Protein 7MXK (pdb70)

Structure (mmCIF, N/CA/C/O backbone):
data_7MXK
#
_entry.id   7MXK
#
_cell.length_a   37.807
_cell.length_b   54.594
_cell.length_c   146.492
_cell.angle_alpha   90.000
_cell.angle_beta   90.000
_cell.angle_gamma   90.000
#
_symmetry.space_group_name_H-M   'P 21 21 21'
#
loop_
_entity.id
_entity.type
_entity.pdbx_description
1 polymer 'Serine/threonine protein kinases'
2 non-polymer 'MAGNESIUM ION'
3 non-polymer "MAGNESIUM-5'-ADENYLY-IMIDO-TRIPHOSPHATE"
4 water water
#
loop_
_atom_site.group_PDB
_atom_site.id
_atom_site.type_symbol
_atom_site.label_atom_id
_atom_site.label_alt_id
_atom_site.label_comp_id
_atom_site.label_asym_id
_atom_site.label_entity_id
_atom_site.label_seq_id
_atom_site.pdbx_PDB_ins_code
_atom_site.Cartn_x
_atom_site.Cartn_y
_atom_site.Cartn_z
_atom_site.occupancy
_atom_site.B_iso_or_equiv
_atom_site.auth_seq_id
_atom_site.auth_comp_id
_atom_site.auth_asym_id
_atom_site.auth_atom_id
_atom_site.pdbx_PDB_model_num
ATOM 1 N N . MET A 1 6 ? -3.16398 -4.45710 -13.94617 1.000 93.41445 134 MET A N 1
ATOM 2 C CA . MET A 1 6 ? -3.28863 -4.21163 -12.51341 1.000 101.08093 134 MET A CA 1
ATOM 3 C C . MET A 1 6 ? -2.08116 -3.44333 -11.98580 1.000 92.02932 134 MET A C 1
ATOM 4 O O . MET A 1 6 ? -1.27237 -3.97949 -11.22903 1.000 103.74367 134 MET A O 1
ATOM 9 N N . VAL A 1 7 ? -1.97031 -2.18209 -12.38606 1.000 85.30953 135 VAL A N 1
ATOM 10 C CA . VAL A 1 7 ? -0.82292 -1.35997 -12.01957 1.000 81.89812 135 VAL A CA 1
ATOM 11 C C . VAL A 1 7 ? -1.05643 -0.74290 -10.64678 1.000 83.17465 135 VAL A C 1
ATOM 12 O O . VAL A 1 7 ? -2.10987 -0.14743 -10.38722 1.000 77.69308 135 VAL A O 1
ATOM 16 N N . GLU A 1 8 ? -0.07077 -0.88445 -9.76183 1.000 87.50738 136 GLU A N 1
ATOM 17 C CA . GLU A 1 8 ? -0.08831 -0.27245 -8.43713 1.000 83.24986 136 GLU A CA 1
ATOM 18 C C . GLU A 1 8 ? 0.90648 0.88283 -8.43519 1.000 74.06376 136 GLU A C 1
ATOM 19 O O . GLU A 1 8 ? 2.12228 0.66174 -8.42701 1.000 81.52310 136 GLU A O 1
ATOM 25 N N . LEU A 1 9 ? 0.39408 2.10871 -8.44655 1.000 71.56791 137 LEU A N 1
ATOM 26 C CA . LEU A 1 9 ? 1.27204 3.27088 -8.40622 1.000 62.45855 137 LEU A CA 1
ATOM 27 C C . LEU A 1 9 ? 1.77182 3.50324 -6.98310 1.000 64.60961 137 LEU A C 1
ATOM 28 O O . LEU A 1 9 ? 1.00104 3.38004 -6.02807 1.000 68.01071 137 LEU A O 1
ATOM 33 N N . PRO A 1 10 ? 3.04584 3.84937 -6.81378 1.000 64.36262 138 PRO A N 1
ATOM 34 C CA . PRO A 1 10 ? 3.55652 4.11254 -5.46460 1.000 63.07840 138 PRO A CA 1
ATOM 35 C C . PRO A 1 10 ? 2.88697 5.33431 -4.85717 1.000 65.94568 138 PRO A C 1
ATOM 36 O O . PRO A 1 10 ? 2.73290 6.37083 -5.50770 1.000 60.87090 138 PRO A O 1
ATOM 40 N N . PHE A 1 11 ? 2.47533 5.19621 -3.59993 1.000 59.52924 139 PHE A N 1
ATOM 41 C CA . PHE A 1 11 ? 1.80393 6.28398 -2.90315 1.000 65.61975 139 PHE A CA 1
ATOM 42 C C . PHE A 1 11 ? 2.77267 7.44694 -2.72042 1.000 66.47292 139 PHE A C 1
ATOM 43 O O . PHE A 1 11 ? 3.86067 7.27945 -2.16007 1.000 67.61377 139 PHE A O 1
ATOM 51 N N . ILE A 1 12 ? 2.39072 8.61817 -3.21458 1.000 65.30643 140 ILE A N 1
ATOM 52 C CA . ILE A 1 12 ? 3.18241 9.83439 -3.06915 1.000 72.54068 140 ILE A CA 1
ATOM 53 C C . ILE A 1 12 ? 2.51970 10.70041 -2.00835 1.000 75.38167 140 ILE A C 1
ATOM 54 O O . ILE A 1 12 ? 1.37066 11.12912 -2.17405 1.000 78.10167 140 ILE A O 1
ATOM 59 N N . THR A 1 13 ? 3.23598 10.95445 -0.92196 1.000 78.60414 141 THR A N 1
ATOM 60 C CA . THR A 1 13 ? 2.68149 11.75879 0.15882 1.000 83.87428 141 THR A CA 1
ATOM 61 C C . THR A 1 13 ? 2.65109 13.22693 -0.25351 1.000 82.06453 141 THR A C 1
ATOM 62 O O . THR A 1 13 ? 3.64466 13.73768 -0.78433 1.000 83.03253 141 THR A O 1
ATOM 66 N N . PRO A 1 14 ? 1.54247 13.93047 -0.03816 1.000 81.82622 142 PRO A N 1
ATOM 67 C CA . PRO A 1 14 ? 1.49464 15.34979 -0.39965 1.000 82.91914 142 PRO A CA 1
ATOM 68 C C . PRO A 1 14 ? 2.38819 16.18064 0.50683 1.000 84.54870 142 PRO A C 1
ATOM 69 O O . PRO A 1 14 ? 2.63758 15.83267 1.66388 1.000 80.92607 142 PRO A O 1
ATOM 73 N N . LYS A 1 15 ? 2.88054 17.29545 -0.04206 1.000 82.86296 143 LYS A N 1
ATOM 74 C CA . LYS A 1 15 ? 3.73643 18.17833 0.73351 1.000 84.49553 143 LYS A CA 1
ATOM 75 C C . LYS A 1 15 ? 2.91025 18.97358 1.74404 1.000 89.10218 143 LYS A C 1
ATOM 76 O O . LYS A 1 15 ? 1.74150 19.28124 1.49548 1.000 86.42715 143 LYS A O 1
ATOM 82 N N . PRO A 1 16 ? 3.49138 19.30413 2.89617 1.000 86.85841 144 PRO A N 1
ATOM 83 C CA . PRO A 1 16 ? 2.73176 20.01785 3.92795 1.000 87.37465 144 PRO A CA 1
ATOM 84 C C . PRO A 1 16 ? 2.38751 21.43722 3.50042 1.000 87.14895 144 PRO A C 1
ATOM 85 O O . PRO A 1 16 ? 3.03162 22.03572 2.63608 1.000 87.26771 144 PRO A O 1
ATOM 89 N N . GLU A 1 17 ? 1.34516 21.97498 4.14109 1.000 86.02191 145 GLU A N 1
ATOM 90 C CA . GLU A 1 17 ? 0.81391 23.27947 3.75558 1.000 89.26278 145 GLU A CA 1
ATOM 91 C C . GLU A 1 17 ? 1.85290 24.38642 3.88675 1.000 90.07119 145 GLU A C 1
ATOM 92 O O . GLU A 1 17 ? 1.83614 25.34618 3.10683 1.000 88.11424 145 GLU A O 1
ATOM 98 N N . ASP A 1 18 ? 2.76222 24.27575 4.85237 1.000 95.23280 146 ASP A N 1
ATOM 99 C CA . ASP A 1 18 ? 3.79928 25.28162 5.04618 1.000 97.25649 146 ASP A CA 1
ATOM 100 C C . ASP A 1 18 ? 4.93283 25.17453 4.02726 1.000 96.97400 146 ASP A C 1
ATOM 101 O O . ASP A 1 18 ? 5.97020 25.82201 4.20654 1.000 104.11756 146 ASP A O 1
ATOM 106 N N . GLU A 1 19 ? 4.76077 24.37586 2.96835 1.000 91.36234 147 GLU A N 1
ATOM 107 C CA . GLU A 1 19 ? 5.75739 24.25175 1.90966 1.000 91.52248 147 GLU A CA 1
ATOM 108 C C . GLU A 1 19 ? 5.14120 24.45242 0.52813 1.000 79.37085 147 GLU A C 1
ATOM 109 O O . GLU A 1 19 ? 5.76260 24.09784 -0.47899 1.000 76.19059 147 GLU A O 1
ATOM 115 N N . LEU A 1 20 ? 3.93383 25.01865 0.45837 1.000 76.65284 148 LEU A N 1
ATOM 116 C CA . LEU A 1 20 ? 3.23046 25.12468 -0.81568 1.000 68.05772 148 LEU A CA 1
ATOM 117 C C . LEU A 1 20 ? 3.68106 26.32639 -1.63633 1.000 65.01758 148 LEU A C 1
ATOM 118 O O . LEU A 1 20 ? 3.70406 26.25477 -2.86977 1.000 57.35910 148 LEU A O 1
ATOM 123 N N . LEU A 1 21 ? 4.02322 27.43295 -0.98765 1.000 62.81452 149 LEU A N 1
ATOM 124 C CA . LEU A 1 21 ? 4.29922 28.68166 -1.68088 1.000 57.94462 149 LEU A CA 1
ATOM 125 C C . LEU A 1 21 ? 5.79424 28.86095 -1.90389 1.000 56.73390 149 LEU A C 1
ATOM 126 O O . LEU A 1 21 ? 6.62180 28.35252 -1.14317 1.000 56.57844 149 LEU A O 1
ATOM 131 N N . ILE A 1 22 ? 6.13061 29.59177 -2.96717 1.000 52.08237 150 ILE A N 1
ATOM 132 C CA . ILE A 1 22 ? 7.50801 30.01235 -3.18644 1.000 54.56000 150 ILE A CA 1
ATOM 133 C C . ILE A 1 22 ? 7.84488 31.14746 -2.22728 1.000 58.11936 150 ILE A C 1
ATOM 134 O O . ILE A 1 22 ? 7.01310 32.02522 -1.95654 1.000 61.75193 150 ILE A O 1
ATOM 139 N N . ASP A 1 23 ? 9.06448 31.13114 -1.70253 1.000 60.19835 151 ASP A N 1
ATOM 140 C CA . ASP A 1 23 ? 9.49002 32.12812 -0.72038 1.000 64.41828 151 ASP A CA 1
ATOM 141 C C . ASP A 1 23 ? 9.73466 33.47053 -1.40150 1.000 66.08066 151 ASP A C 1
ATOM 142 O O . ASP A 1 23 ? 10.61585 33.56357 -2.26502 1.000 67.85039 151 ASP A O 1
ATOM 147 N N . PRO A 1 24 ? 9.00099 34.52777 -1.03922 1.000 66.17777 152 PRO A N 1
ATOM 148 C CA . PRO A 1 24 ? 9.19452 35.82277 -1.71528 1.0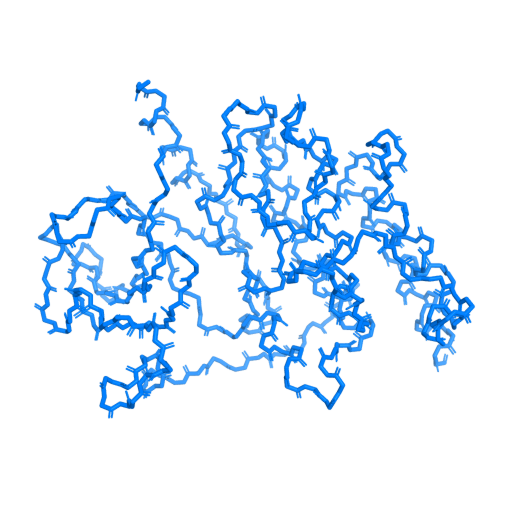00 67.91936 152 PRO A CA 1
ATOM 149 C C . PRO A 1 24 ? 10.54734 36.46682 -1.45384 1.000 71.17171 152 PRO A C 1
ATOM 150 O O . PRO A 1 24 ? 10.93522 37.36578 -2.21120 1.000 68.41033 152 PRO A O 1
ATOM 154 N N . GLU A 1 25 ? 11.27272 36.05137 -0.41653 1.000 72.18122 153 GLU A N 1
ATOM 155 C CA . GLU A 1 25 ? 12.55341 36.65582 -0.07125 1.000 76.63960 153 GLU A CA 1
ATOM 156 C C . GLU A 1 25 ? 13.73899 35.96869 -0.74002 1.000 76.91483 153 GLU A C 1
ATOM 157 O O . GLU A 1 25 ? 14.88684 36.31921 -0.44772 1.000 83.83681 153 GLU A O 1
ATOM 163 N N . LYS A 1 26 ? 13.49228 35.00202 -1.61748 1.000 72.93559 154 LYS A N 1
ATOM 164 C CA . LYS A 1 26 ? 14.55212 34.35117 -2.37398 1.000 76.87583 154 LYS A CA 1
ATOM 165 C C . LYS A 1 26 ? 14.84628 35.13628 -3.64540 1.000 74.96480 154 LYS A C 1
ATOM 166 O O . LYS A 1 26 ? 13.92844 35.60047 -4.32832 1.000 68.61543 154 LYS A O 1
ATOM 172 N N . LYS A 1 27 ? 16.13331 35.28264 -3.95632 1.000 74.39423 155 LYS A N 1
ATOM 173 C CA . LYS A 1 27 ? 16.52833 35.92116 -5.20490 1.000 78.76530 155 LYS A CA 1
ATOM 174 C C . LYS A 1 27 ? 16.04323 35.09960 -6.39374 1.000 74.86709 155 LYS A C 1
ATOM 175 O O . LYS A 1 27 ? 16.04219 33.86641 -6.35866 1.000 76.80632 155 LYS A O 1
ATOM 181 N N . ARG A 1 28 ? 15.62006 35.79000 -7.44822 1.000 77.42337 156 ARG A N 1
ATOM 182 C CA . ARG A 1 28 ? 15.10894 35.14514 -8.64855 1.000 78.56862 156 ARG A CA 1
ATOM 183 C C . ARG A 1 28 ? 16.19398 35.07205 -9.71670 1.000 81.64653 156 ARG A C 1
ATOM 184 O O . ARG A 1 28 ? 17.12391 35.88366 -9.74030 1.000 80.65592 156 ARG A O 1
ATOM 192 N N . LYS A 1 29 ? 16.07316 34.07645 -10.59105 1.000 79.75868 157 LYS A N 1
ATOM 193 C CA . LYS A 1 29 ? 16.99957 33.95571 -11.70686 1.000 83.70073 157 LYS A CA 1
ATOM 194 C C . LYS A 1 29 ? 16.87141 35.18011 -12.60966 1.000 81.08077 157 LYS A C 1
ATOM 195 O O . LYS A 1 29 ? 15.77147 35.72768 -12.75526 1.000 79.52301 157 LYS A O 1
ATOM 201 N N . PRO A 1 30 ? 17.96425 35.64244 -13.21714 1.000 81.42142 158 PRO A N 1
ATOM 202 C CA . PRO A 1 30 ? 17.89582 36.87537 -14.01341 1.000 83.86930 158 PRO A CA 1
ATOM 203 C C . PRO A 1 30 ? 16.93672 36.72345 -15.18503 1.000 87.23457 158 PRO A C 1
ATOM 204 O O . PRO A 1 30 ? 17.01745 35.76654 -15.95945 1.000 81.69445 158 PRO A O 1
ATOM 208 N N . GLY A 1 31 ? 16.01211 37.67383 -15.29635 1.000 79.91857 159 GLY A N 1
ATOM 209 C CA . GLY A 1 31 ? 15.00460 37.65961 -16.33414 1.000 73.95844 159 GLY A CA 1
ATOM 210 C C . GLY A 1 31 ? 13.59270 37.37432 -15.87313 1.000 68.70991 159 GLY A C 1
ATOM 211 O O . GLY A 1 31 ? 12.70030 37.24941 -16.71984 1.000 69.74687 159 GLY A O 1
ATOM 212 N N . VAL A 1 32 ? 13.35417 37.27204 -14.56902 1.000 69.79566 160 VAL A N 1
ATOM 213 C CA . VAL A 1 32 ? 12.03835 36.95258 -14.02977 1.000 67.96623 160 VAL A CA 1
ATOM 214 C C . VAL A 1 32 ? 11.56059 38.12916 -13.19247 1.000 67.57351 160 VAL A C 1
ATOM 215 O O . VAL A 1 32 ? 12.30952 38.65139 -12.35827 1.000 64.45938 160 VAL A O 1
ATOM 219 N N . ALA A 1 33 ? 10.31719 38.53950 -13.41499 1.000 63.27882 161 ALA A N 1
ATOM 220 C CA . ALA A 1 33 ? 9.72126 39.66591 -12.71441 1.000 63.83852 161 ALA A CA 1
ATOM 221 C C . ALA A 1 33 ? 8.94537 39.18249 -11.49537 1.000 60.09656 161 ALA A C 1
ATOM 222 O O . ALA A 1 33 ? 8.46247 38.04787 -11.45362 1.000 56.92730 161 ALA A O 1
ATOM 224 N N . ALA A 1 34 ? 8.82906 40.06466 -10.49992 1.000 59.57690 162 ALA A N 1
ATOM 225 C CA . ALA A 1 34 ? 8.10876 39.74432 -9.28181 1.000 52.34996 162 ALA A CA 1
ATOM 226 C C . ALA A 1 34 ? 6.63266 39.48851 -9.58363 1.000 55.13296 162 ALA A C 1
ATOM 227 O O . ALA A 1 34 ? 6.09170 39.98943 -10.57535 1.000 57.13296 162 ALA A O 1
ATOM 229 N N . PRO A 1 35 ? 5.96504 38.69748 -8.74215 1.000 52.11023 163 PRO A N 1
ATOM 230 C CA . PRO A 1 35 ? 4.53061 38.45016 -8.94498 1.000 52.11716 163 PRO A CA 1
ATOM 231 C C . PRO A 1 35 ? 3.71947 39.73633 -8.85607 1.000 50.22337 163 PRO A C 1
ATOM 232 O O . PRO A 1 35 ? 3.96360 40.59006 -8.00136 1.000 51.70281 163 PRO A O 1
ATOM 236 N N . GLN A 1 36 ? 2.73593 39.86186 -9.74908 1.000 47.70420 164 GLN A N 1
ATOM 237 C CA . GLN A 1 36 ? 1.89628 41.05275 -9.79078 1.000 51.23032 164 GLN A CA 1
ATOM 238 C C . GLN A 1 36 ? 0.88517 41.10136 -8.65393 1.000 50.88537 164 GLN A C 1
ATOM 239 O O . GLN A 1 36 ? 0.41029 42.18883 -8.30811 1.000 49.03716 164 GLN A O 1
ATOM 245 N N . LEU A 1 37 ? 0.54231 39.95749 -8.07176 1.000 51.12502 165 LEU A N 1
ATOM 246 C CA . LEU A 1 37 ? -0.29811 39.90181 -6.88775 1.000 49.62418 165 LEU A CA 1
ATOM 247 C C . LEU A 1 37 ? 0.51274 39.33064 -5.73339 1.000 53.96700 165 LEU A C 1
ATOM 248 O O . LEU A 1 37 ? 1.40271 38.49823 -5.93252 1.000 55.23273 165 LEU A O 1
ATOM 253 N N . VAL A 1 38 ? 0.21213 39.79808 -4.52245 1.000 54.43857 166 VAL A N 1
ATOM 254 C CA . VAL A 1 38 ? 0.88797 39.34473 -3.31686 1.000 55.01269 166 VAL A CA 1
ATOM 255 C C . VAL A 1 38 ? -0.16683 38.90598 -2.31069 1.000 58.18460 166 VAL A C 1
ATOM 256 O O . VAL A 1 38 ? -1.36742 39.08647 -2.51577 1.000 58.69061 166 VAL A O 1
ATOM 260 N N . ALA A 1 39 ? 0.30437 38.32058 -1.21071 1.000 57.94679 167 ALA A N 1
ATOM 261 C CA . ALA A 1 39 ? -0.59020 37.89462 -0.14322 1.000 59.74026 167 ALA A CA 1
ATOM 262 C C . ALA A 1 39 ? -1.38385 39.08008 0.39085 1.000 62.00624 167 ALA A C 1
ATOM 263 O O . ALA A 1 39 ? -0.82251 40.14041 0.68194 1.000 64.11236 167 ALA A O 1
ATOM 265 N N . GLY A 1 40 ? -2.69708 38.89744 0.51296 1.000 61.83945 168 GLY A N 1
ATOM 266 C CA . GLY A 1 40 ? -3.59803 39.93053 0.97569 1.000 64.01930 168 GLY A CA 1
ATOM 267 C C . GLY A 1 40 ? -4.45555 40.54053 -0.11094 1.000 62.22845 168 GLY A C 1
ATOM 268 O O . GLY A 1 40 ? -5.48276 41.15718 0.20194 1.000 63.60109 168 GLY A O 1
ATOM 269 N N . ASP A 1 41 ? -4.06788 40.39017 -1.37396 1.000 58.76935 169 ASP A N 1
ATOM 270 C CA . ASP A 1 4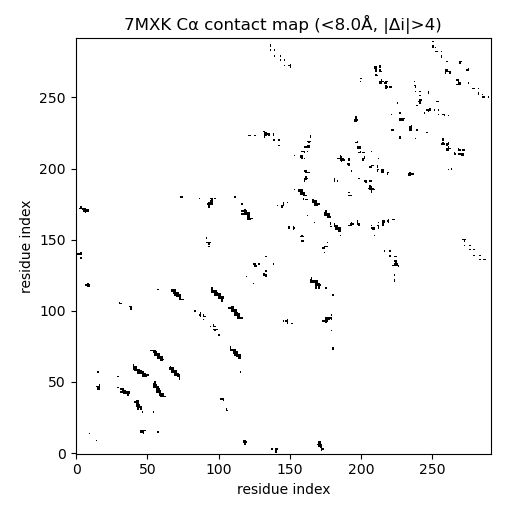1 ? -4.86414 40.93033 -2.46439 1.000 60.03019 169 ASP A CA 1
ATOM 271 C C . ASP A 1 41 ? -6.16177 40.14391 -2.61570 1.000 60.57081 169 ASP A C 1
ATOM 272 O O . ASP A 1 41 ? -6.23786 38.95460 -2.29325 1.000 59.45154 169 ASP A O 1
ATOM 277 N N . ILE A 1 42 ? -7.19284 40.82362 -3.10791 1.000 60.80134 170 ILE A N 1
ATOM 278 C CA . ILE A 1 42 ? -8.50700 40.22671 -3.31465 1.000 60.83821 170 ILE A CA 1
ATOM 279 C C . ILE A 1 42 ? -8.83097 40.30301 -4.79852 1.000 57.38480 170 ILE A C 1
ATOM 280 O O . ILE A 1 42 ? -8.83035 41.39290 -5.38440 1.000 59.56440 170 ILE A O 1
ATOM 285 N N . VAL A 1 43 ? -9.12108 39.15538 -5.40108 1.000 55.98207 171 VAL A N 1
ATOM 286 C CA . VAL A 1 43 ? -9.41157 39.06740 -6.82750 1.000 55.79641 171 VAL A CA 1
ATOM 287 C C . VAL A 1 43 ? -10.90102 38.80575 -6.99401 1.000 57.09435 171 VAL A C 1
ATOM 288 O O . VAL A 1 43 ? -11.43168 37.82743 -6.45091 1.000 56.11025 171 VAL A O 1
ATOM 292 N N . ALA A 1 44 ? -11.57210 39.68992 -7.73789 1.000 55.78470 172 ALA A N 1
ATOM 293 C CA . ALA A 1 44 ? -12.98649 39.54285 -8.08640 1.000 60.08205 172 ALA A CA 1
ATOM 294 C C . ALA A 1 44 ? -13.87592 39.45868 -6.84970 1.000 64.85338 172 ALA A C 1
ATOM 295 O O . ALA A 1 44 ? -14.93622 38.82699 -6.88048 1.000 62.73559 172 ALA A O 1
ATOM 297 N N . GLU A 1 45 ? -13.44516 40.09184 -5.75521 1.000 67.10418 173 GLU A N 1
ATOM 298 C CA . GLU A 1 45 ? -14.20983 40.12561 -4.50522 1.000 71.20895 173 GLU A CA 1
ATOM 299 C C . GLU A 1 45 ? -14.59004 38.72384 -4.03385 1.000 77.43237 173 GLU A C 1
ATOM 300 O O . GLU A 1 45 ? -15.62263 38.52548 -3.38771 1.000 78.67757 173 GLU A O 1
ATOM 306 N N . GLN A 1 46 ? -13.75242 37.73976 -4.35536 1.000 60.86957 174 GLN A N 1
ATOM 307 C CA . GLN A 1 46 ? -14.00992 36.35803 -3.96315 1.000 59.74374 174 GLN A CA 1
ATOM 308 C C . GLN A 1 46 ? -12.76156 35.57353 -3.58229 1.000 59.48682 174 GLN A C 1
ATOM 309 O O . GLN A 1 46 ? -12.84953 34.71345 -2.69996 1.000 57.85331 174 GLN A O 1
ATOM 315 N N . TYR A 1 47 ? -11.60289 35.84219 -4.17797 1.000 53.64552 175 TYR A N 1
ATOM 316 C CA . TYR A 1 47 ? -10.41361 35.02608 -3.97116 1.000 55.46156 175 TYR A CA 1
ATOM 317 C C . TYR A 1 47 ? -9.34572 35.84505 -3.26074 1.000 56.20798 175 TYR A C 1
ATOM 318 O O . TYR A 1 47 ? -8.95201 36.91373 -3.74192 1.000 54.18891 175 TYR A O 1
ATOM 327 N N . GLU A 1 48 ? -8.88566 35.33909 -2.11505 1.000 54.83937 176 GLU A N 1
ATOM 328 C CA . GLU A 1 48 ? -7.88829 36.00538 -1.28437 1.000 56.45074 176 GLU A CA 1
ATOM 329 C C . GLU A 1 48 ? -6.51984 35.41939 -1.61074 1.000 54.40332 176 GLU A C 1
ATOM 330 O O . GLU A 1 48 ? -6.25111 34.25226 -1.30788 1.000 56.63715 176 GLU A O 1
ATOM 336 N N . VAL A 1 49 ? -5.65564 36.23253 -2.22176 1.000 57.21058 177 VAL A N 1
ATOM 337 C CA . VAL A 1 49 ? -4.37056 35.74426 -2.71332 1.000 55.19217 177 VAL A CA 1
ATOM 338 C C . VAL A 1 49 ? -3.48004 35.35032 -1.54276 1.000 57.12270 177 VAL A C 1
ATOM 339 O O . VAL A 1 49 ? -3.35038 36.09128 -0.55964 1.000 56.58212 177 VAL A O 1
ATOM 343 N N . LEU A 1 50 ? -2.85644 34.17634 -1.65000 1.000 54.69072 178 LEU A N 1
ATOM 344 C CA . LEU A 1 50 ? -1.94054 33.65845 -0.64221 1.000 54.70723 178 LEU A CA 1
ATOM 345 C C . LEU A 1 50 ? -0.48449 33.68049 -1.07874 1.000 53.92601 178 LEU A C 1
ATOM 346 O O . LEU A 1 50 ? 0.39821 33.84292 -0.23278 1.000 56.59233 178 LEU A O 1
ATOM 351 N N . GLY A 1 51 ? -0.21890 33.52526 -2.36751 1.000 50.70914 179 GLY A N 1
ATOM 352 C CA . GLY A 1 51 ? 1.13952 33.48120 -2.86554 1.000 50.10064 179 GLY A CA 1
ATOM 353 C C . GLY A 1 51 ? 1.17357 32.80371 -4.22215 1.000 46.49843 179 GLY A C 1
ATOM 354 O O . GLY A 1 51 ? 0.13846 32.54481 -4.83448 1.000 47.73528 179 GLY A O 1
ATOM 355 N N . VAL A 1 52 ? 2.39303 32.52496 -4.67668 1.000 46.03519 180 VAL A N 1
ATOM 356 C CA . VAL A 1 52 ? 2.61853 31.85023 -5.95022 1.000 47.15655 180 VAL A CA 1
ATOM 357 C C . VAL A 1 52 ? 3.18333 30.46073 -5.68941 1.000 48.22775 180 VAL A C 1
ATOM 358 O O . VAL A 1 52 ? 3.94999 30.24166 -4.74349 1.000 50.26528 180 VAL A O 1
ATOM 362 N N . ILE A 1 53 ? 2.80151 29.51871 -6.54849 1.000 43.30669 181 ILE A N 1
ATOM 363 C CA . ILE A 1 53 ? 3.27627 28.14542 -6.45151 1.000 44.79478 181 ILE A CA 1
ATOM 364 C C . ILE A 1 53 ? 4.26685 27.78884 -7.55290 1.000 44.52173 181 ILE A C 1
ATOM 365 O O . ILE A 1 53 ? 5.01456 26.81025 -7.39399 1.000 47.56347 181 ILE A O 1
ATOM 370 N N . ALA A 1 54 ? 4.29731 28.53506 -8.65270 1.000 39.66885 182 ALA A N 1
ATOM 371 C CA . ALA A 1 54 ? 5.22473 28.28394 -9.74657 1.000 45.12428 182 ALA A CA 1
ATOM 372 C C . ALA A 1 54 ? 5.19828 29.47564 -10.69017 1.000 44.07631 182 ALA A C 1
ATOM 373 O O . ALA A 1 54 ? 4.24060 30.25446 -10.71473 1.000 41.44248 182 ALA A O 1
ATOM 375 N N . HIS A 1 55 ? 6.27295 29.61137 -11.45793 1.000 42.53711 183 HIS A N 1
ATOM 376 C CA . HIS A 1 55 ? 6.33498 30.54166 -12.57772 1.000 45.01807 183 HIS A CA 1
ATOM 377 C C . HIS A 1 55 ? 6.41701 29.71378 -13.85281 1.000 40.50988 183 HIS A C 1
ATOM 378 O O . HIS A 1 55 ? 7.40709 29.01021 -14.07597 1.000 44.27852 183 HIS A O 1
ATOM 385 N N . GLY A 1 56 ? 5.37729 29.78946 -14.68160 1.000 42.64734 184 GLY A N 1
ATOM 386 C CA . GLY A 1 56 ? 5.31966 29.05914 -15.92475 1.000 39.26938 184 GLY A CA 1
ATOM 387 C C . GLY A 1 56 ? 5.55551 29.94185 -17.13155 1.000 42.95788 184 GLY A C 1
ATOM 388 O O . GLY A 1 56 ? 5.85490 31.13746 -17.02592 1.000 43.05917 184 GLY A O 1
ATOM 389 N N . GLY A 1 57 ? 5.41544 29.33206 -18.30945 1.000 37.09858 185 GLY A N 1
ATOM 390 C CA . GLY A 1 57 ? 5.57588 30.07282 -19.54916 1.000 43.43612 185 GLY A CA 1
ATOM 391 C C . GLY A 1 57 ? 4.50934 31.12363 -19.78412 1.000 38.78319 185 GLY A C 1
ATOM 392 O O . GLY A 1 57 ? 4.74587 32.07462 -20.53490 1.000 47.09632 185 GLY A O 1
ATOM 393 N N . MET A 1 58 ? 3.34521 30.97742 -19.15695 1.000 38.84655 186 MET A N 1
ATOM 394 C CA . MET A 1 58 ? 2.25392 31.93133 -19.28821 1.000 43.40868 186 MET A CA 1
ATOM 395 C C . MET A 1 58 ? 2.18060 32.90965 -18.11795 1.000 43.64218 186 MET A C 1
ATOM 396 O O . MET A 1 58 ? 1.23904 33.70524 -18.04859 1.000 45.35877 186 MET A O 1
ATOM 401 N N . GLY A 1 59 ? 3.14003 32.86744 -17.20004 1.000 43.27650 187 GLY A N 1
ATOM 402 C CA . GLY A 1 59 ? 3.20694 33.79734 -16.08744 1.000 40.86181 187 GLY A CA 1
ATOM 403 C C . GLY A 1 59 ? 3.15735 33.08849 -14.74841 1.000 43.88269 187 GLY A C 1
ATOM 404 O O . GLY A 1 59 ? 3.25096 31.86003 -14.65239 1.000 40.89184 187 GLY A O 1
ATOM 405 N N . TRP A 1 60 ? 3.01314 33.88939 -13.69440 1.000 40.89585 188 TRP A N 1
ATOM 406 C CA . TRP A 1 60 ? 2.93493 33.34690 -12.34682 1.000 43.03957 188 TRP A CA 1
ATOM 407 C C . TRP A 1 60 ? 1.62244 32.60017 -12.13418 1.000 40.58129 188 TRP A C 1
ATOM 408 O O . TRP A 1 60 ? 0.60804 32.87801 -12.77747 1.000 39.66931 188 TRP A O 1
ATOM 419 N N . ILE A 1 61 ? 1.64975 31.64710 -11.20683 1.000 38.82165 189 ILE A N 1
ATOM 420 C CA . ILE A 1 61 ? 0.50348 30.80196 -10.89610 1.000 39.76403 189 ILE A CA 1
ATOM 421 C C . ILE A 1 61 ? 0.22031 30.93544 -9.40426 1.000 42.12639 189 ILE A C 1
ATOM 422 O O . ILE A 1 61 ? 1.08188 30.62287 -8.57211 1.000 41.60141 189 ILE A O 1
ATOM 427 N N . TYR A 1 62 ? -0.97957 31.39670 -9.06761 1.000 40.33469 190 TYR A N 1
ATOM 428 C CA . TYR A 1 62 ? -1.29873 31.81676 -7.71184 1.000 40.47283 190 TYR A CA 1
ATOM 429 C C . TYR A 1 62 ? -2.14175 30.78043 -6.97595 1.000 42.89943 190 TYR A C 1
ATOM 430 O O . TYR A 1 62 ? -2.80220 29.92889 -7.57537 1.000 38.99085 190 TYR A O 1
ATOM 439 N N . LEU A 1 63 ? -2.11213 30.88078 -5.64958 1.000 47.17133 191 LEU A N 1
ATOM 440 C CA . LEU A 1 63 ? -2.94335 30.09359 -4.75052 1.000 45.75962 191 LEU A CA 1
ATOM 441 C C . LEU A 1 63 ? -3.82302 31.04602 -3.95131 1.000 48.75629 191 LEU A C 1
ATOM 442 O O . LEU A 1 63 ? -3.36303 32.11095 -3.52700 1.000 47.66656 191 LEU A O 1
ATOM 447 N N . ALA A 1 64 ? -5.08523 30.67305 -3.73878 1.000 51.46945 192 ALA A N 1
ATOM 448 C CA . ALA A 1 64 ? -6.02301 31.61649 -3.14468 1.000 51.37942 192 ALA A CA 1
ATOM 449 C C . ALA A 1 64 ? -7.13283 30.89017 -2.39486 1.000 51.95265 192 ALA A C 1
ATOM 450 O O . ALA A 1 64 ? -7.40244 29.70966 -2.62701 1.000 51.01245 192 ALA A O 1
ATOM 452 N N . ASN A 1 65 ? -7.77981 31.62962 -1.48917 1.000 54.01940 193 ASN A N 1
ATOM 453 C CA . ASN A 1 65 ? -8.94062 31.15128 -0.74517 1.000 56.27424 193 ASN A CA 1
ATOM 454 C C . ASN A 1 65 ? -10.22141 31.53281 -1.47939 1.000 55.89505 193 ASN A C 1
ATOM 455 O O . ASN A 1 65 ? -10.37008 32.67522 -1.91819 1.000 55.40919 193 ASN A O 1
ATOM 460 N N . ASP A 1 66 ? -11.15166 30.58643 -1.59180 1.000 59.91518 194 ASP A N 1
ATOM 461 C CA . ASP A 1 66 ? -12.44913 30.82853 -2.21489 1.000 60.71280 194 ASP A CA 1
ATOM 462 C C . ASP A 1 66 ? -13.46981 31.10530 -1.11827 1.000 62.34042 194 ASP A C 1
ATOM 463 O O . ASP A 1 66 ? -13.73239 30.24020 -0.27641 1.000 65.61839 194 ASP A O 1
ATOM 468 N N . ARG A 1 67 ? -14.04799 32.30891 -1.13803 1.000 66.84367 195 ARG A N 1
ATOM 469 C CA . ARG A 1 67 ? -14.98901 32.70818 -0.09712 1.000 66.83239 195 ARG A CA 1
ATOM 470 C C . ARG A 1 67 ? -16.34011 32.01896 -0.22664 1.000 70.57171 195 ARG A C 1
ATOM 471 O O . ARG A 1 67 ? -17.06292 31.90936 0.76945 1.000 73.04819 195 ARG A O 1
ATOM 479 N N . ASN A 1 68 ? -16.70514 31.55948 -1.42453 1.000 67.67499 196 ASN A N 1
ATOM 480 C CA . ASN A 1 68 ? -18.03192 30.98348 -1.61103 1.000 73.40015 196 ASN A CA 1
ATOM 481 C C . ASN A 1 68 ? -18.15738 29.59510 -0.99959 1.000 70.80866 196 ASN A C 1
ATOM 482 O O . ASN A 1 68 ? -19.27512 29.17002 -0.68661 1.000 74.36616 196 ASN A O 1
ATOM 487 N N . VAL A 1 69 ? -17.04689 28.88407 -0.82168 1.000 68.73942 197 VAL A N 1
ATOM 488 C CA . VAL A 1 69 ? -17.04068 27.56373 -0.20096 1.000 70.50036 197 VAL A CA 1
ATOM 489 C C . VAL A 1 69 ? -16.04339 27.58566 0.94780 1.000 71.48186 197 VAL A C 1
ATOM 490 O O . VAL A 1 69 ? -14.84991 27.83499 0.73479 1.000 68.47151 197 VAL A O 1
ATOM 494 N N . SER A 1 70 ? -16.53341 27.31889 2.15921 1.000 76.05403 198 SER A N 1
ATOM 495 C CA . SER A 1 70 ? -15.69371 27.36149 3.35036 1.000 77.88385 198 SER A CA 1
ATOM 496 C C . SER A 1 70 ? -14.52381 26.39116 3.23542 1.000 75.53706 198 SER A C 1
ATOM 497 O O . SER A 1 70 ? -14.71042 25.19825 2.98101 1.000 75.51856 198 SER A O 1
ATOM 500 N N . GLY A 1 71 ? -13.31276 26.91191 3.42189 1.000 73.83766 199 GLY A N 1
ATOM 501 C CA . GLY A 1 71 ? -12.11745 26.09333 3.43030 1.000 72.18229 199 GLY A CA 1
ATOM 502 C C . GLY A 1 71 ? -11.60273 25.66034 2.07569 1.000 67.35682 199 GLY A C 1
ATOM 503 O O . GLY A 1 71 ? -10.71103 24.80415 2.01726 1.000 66.18695 199 GLY A O 1
ATOM 504 N N . ARG A 1 72 ? -12.12635 26.21428 0.98454 1.000 67.85340 200 ARG A N 1
ATOM 505 C CA . ARG A 1 72 ? -11.68909 25.82681 -0.35069 1.000 62.63298 200 ARG A CA 1
ATOM 506 C C . ARG A 1 72 ? -10.48045 26.65359 -0.76609 1.000 57.95262 200 ARG A C 1
ATOM 507 O O . ARG A 1 72 ? -10.50374 27.88592 -0.69098 1.000 59.00365 200 ARG A O 1
ATOM 515 N N . ILE A 1 73 ? -9.42971 25.96695 -1.20101 1.000 56.24406 201 ILE A N 1
ATOM 516 C CA . ILE A 1 73 ? -8.21192 26.58422 -1.71168 1.000 57.78873 201 ILE A CA 1
ATOM 517 C C . ILE A 1 73 ? -8.16682 26.33737 -3.21288 1.000 53.47370 201 ILE A C 1
ATOM 518 O O . ILE A 1 73 ? -8.40063 25.20925 -3.66319 1.000 51.13807 201 ILE A O 1
ATOM 523 N N . VAL A 1 74 ? -7.87680 27.38746 -3.98935 1.000 48.91460 202 VAL A N 1
ATOM 524 C CA . VAL A 1 74 ? -7.95509 27.31554 -5.44313 1.000 50.01031 202 VAL A CA 1
ATOM 525 C C . VAL A 1 74 ? -6.67652 27.84839 -6.07808 1.000 45.07473 202 VAL A C 1
ATOM 526 O O . VAL A 1 74 ? -5.90952 28.59903 -5.47077 1.000 46.76310 202 VAL A O 1
ATOM 530 N N . VAL A 1 75 ? -6.46347 27.44344 -7.32812 1.000 43.53733 203 VAL A N 1
ATOM 531 C CA . VAL A 1 75 ? -5.36783 27.92731 -8.16122 1.000 40.58915 203 VAL A CA 1
ATOM 532 C C . VAL A 1 75 ? -5.91809 28.97299 -9.11883 1.000 36.60876 203 VAL A C 1
ATOM 533 O O . VAL A 1 75 ? -7.00523 28.79930 -9.68729 1.000 40.60750 203 VAL A O 1
ATOM 537 N N . LEU A 1 76 ? -5.18002 30.07041 -9.28675 1.000 37.44727 204 LEU A N 1
ATOM 538 C CA . LEU A 1 76 ? -5.48903 31.09426 -10.28199 1.000 36.90718 204 LEU A CA 1
ATOM 539 C C . LEU A 1 76 ? -4.42411 30.99799 -11.37030 1.000 37.72234 204 LEU A C 1
ATOM 540 O O . LEU A 1 76 ? -3.27672 31.40411 -11.16853 1.000 38.60239 204 LEU A O 1
ATOM 545 N N . LYS A 1 77 ? -4.80280 30.45864 -12.52235 1.000 36.24584 205 LYS A N 1
ATOM 546 C CA . LYS A 1 77 ? -3.87886 30.26332 -13.62931 1.000 35.38285 205 LYS A CA 1
ATOM 547 C C . LYS A 1 77 ? -4.28625 31.14722 -14.79717 1.000 33.98482 205 LYS A C 1
ATOM 548 O O . LYS A 1 77 ? -5.47771 31.32884 -15.06229 1.000 37.41758 205 LYS A O 1
ATOM 554 N N . GLY A 1 78 ? -3.29211 31.69214 -15.49377 1.000 36.76714 206 GLY A N 1
ATOM 555 C CA . GLY A 1 78 ? -3.58715 32.60186 -16.58771 1.000 37.83193 206 GLY A CA 1
ATOM 556 C C . GLY A 1 78 ? -4.35799 31.91450 -17.69890 1.000 38.30916 206 GLY A C 1
ATOM 557 O O . GLY A 1 78 ? -4.07514 30.76967 -18.06655 1.000 34.71227 206 GLY A O 1
ATOM 558 N N . MET A 1 79 ? -5.36757 32.61237 -18.21422 1.000 37.58487 207 MET A N 1
ATOM 559 C CA . MET A 1 79 ? -6.07733 32.20570 -19.41566 1.000 43.30234 207 MET A CA 1
ATOM 560 C C . MET A 1 79 ? -5.33728 32.71911 -20.64157 1.000 46.15237 207 MET A C 1
ATOM 561 O O . MET A 1 79 ? -4.72167 33.78875 -20.61550 1.000 47.61168 207 MET A O 1
ATOM 566 N N . MET A 1 80 ? -5.41417 31.95843 -21.72589 1.000 48.10459 208 MET A N 1
ATOM 567 C CA . MET A 1 80 ? -4.84955 32.41223 -22.98630 1.000 55.33260 208 MET A CA 1
ATOM 568 C C . MET A 1 80 ? -5.87419 33.24032 -23.75145 1.000 54.86732 208 MET A C 1
ATOM 569 O O . MET A 1 80 ? -7.08456 33.11358 -23.54586 1.000 53.69740 208 MET A O 1
ATOM 574 N N . ALA A 1 81 ? -5.37371 34.10664 -24.62567 1.000 56.71218 209 ALA A N 1
ATOM 575 C CA . ALA A 1 81 ? -6.23854 34.94447 -25.44617 1.000 60.34356 209 ALA A CA 1
ATOM 576 C C . ALA A 1 81 ? -7.02026 34.10415 -26.45407 1.000 58.39599 209 ALA A C 1
ATOM 577 O O . ALA A 1 81 ? -8.19473 34.36852 -26.72260 1.000 66.31508 209 ALA A O 1
ATOM 579 N N . GLN A 1 88 ? -17.04874 35.10799 -30.73378 1.000 103.38412 216 GLN A N 1
ATOM 580 C CA . GLN A 1 88 ? -17.05172 35.86686 -29.48816 1.000 104.96460 216 GLN A CA 1
ATOM 581 C C . GLN A 1 88 ? -17.96644 35.22759 -28.44286 1.000 107.76412 216 GLN A C 1
ATOM 582 O O . GLN A 1 88 ? -17.59526 35.10129 -27.27497 1.000 106.38297 216 GLN A O 1
ATOM 588 N N . GLY A 1 89 ? -19.16611 34.82477 -28.87055 1.000 112.33959 217 GLY A N 1
ATOM 589 C CA . GLY A 1 89 ? -20.11111 34.22166 -27.94872 1.000 112.18216 217 GLY A CA 1
ATOM 590 C C . GLY A 1 89 ? -19.78464 32.78668 -27.60536 1.000 108.12676 217 GLY A C 1
ATOM 591 O O . GLY A 1 89 ? -20.17087 32.30158 -26.53714 1.000 104.35807 217 GLY A O 1
ATOM 592 N N . THR A 1 90 ? -19.07593 32.08766 -28.49502 1.000 103.33591 218 THR A N 1
ATOM 593 C CA . THR A 1 90 ? -18.65034 30.72537 -28.20287 1.000 101.19075 218 THR A CA 1
ATOM 594 C C . THR A 1 90 ? -17.70437 30.66726 -27.01170 1.000 96.61951 218 THR A C 1
ATOM 595 O O . THR A 1 90 ? -17.57372 29.60731 -26.38997 1.000 96.41470 218 THR A O 1
ATOM 599 N N . ALA A 1 91 ? -17.04565 31.78187 -26.68010 1.000 98.82011 219 ALA A N 1
ATOM 600 C CA . ALA A 1 91 ? -16.16664 31.80526 -25.51589 1.000 93.38534 219 ALA A CA 1
ATOM 601 C C . ALA A 1 91 ? -16.93967 31.50751 -24.23671 1.000 88.55155 219 ALA A C 1
ATOM 602 O O . ALA A 1 91 ? -16.43749 30.81122 -23.34681 1.000 83.77983 219 ALA A O 1
ATOM 604 N N . GLU A 1 92 ? -18.16771 32.02122 -24.12756 1.000 89.96763 220 GLU A N 1
ATOM 605 C CA . GLU A 1 92 ? -19.00081 31.68840 -22.97703 1.000 86.85239 220 GLU A CA 1
ATOM 606 C C . GLU A 1 92 ? -19.41044 30.22091 -22.99319 1.000 80.44135 220 GLU A C 1
ATOM 607 O O . GLU A 1 92 ? -19.56914 29.60824 -21.93019 1.000 74.97378 220 GLU A O 1
ATOM 613 N N . ALA A 1 93 ? -19.58344 29.64267 -24.18408 1.000 84.88521 221 ALA A N 1
ATOM 614 C CA . ALA A 1 93 ? -19.93284 28.23198 -24.28732 1.000 80.10849 221 ALA A CA 1
ATOM 615 C C . ALA A 1 93 ? -18.73479 27.32841 -24.02828 1.000 75.81439 221 ALA A C 1
ATOM 616 O O . ALA A 1 93 ? -18.90135 26.22323 -23.50175 1.000 73.46433 221 ALA A O 1
ATOM 618 N N . GLU A 1 94 ? -17.52941 27.76881 -24.39655 1.000 77.79963 222 GLU A N 1
ATOM 619 C CA . GLU A 1 94 ? -16.34103 26.96730 -24.12571 1.000 74.65655 222 GLU A CA 1
ATOM 620 C C . GLU A 1 94 ? -16.01900 26.95175 -22.63749 1.000 68.88117 222 GLU A C 1
ATOM 621 O O . GLU A 1 94 ? -15.68472 25.89973 -22.08102 1.000 61.29755 222 GLU A O 1
ATOM 627 N N . ARG A 1 95 ? -16.11178 28.10912 -21.97648 1.000 71.27814 223 ARG A N 1
ATOM 628 C CA . ARG A 1 95 ? -15.93582 28.14419 -20.52959 1.000 61.74919 223 ARG A CA 1
ATOM 629 C C . ARG A 1 95 ? -17.00199 27.32108 -19.82610 1.000 61.66518 223 ARG A C 1
ATOM 630 O O . ARG A 1 95 ? -16.72750 26.70100 -18.79266 1.000 57.38588 223 ARG A O 1
ATOM 638 N N . GLU A 1 96 ? -18.21999 27.30035 -20.37032 1.000 63.68844 224 GLU A N 1
ATOM 639 C CA . GLU A 1 96 ? -19.25915 26.44263 -19.81501 1.000 67.06453 224 GLU A CA 1
ATOM 640 C C . GLU A 1 96 ? -18.85723 24.97523 -19.90428 1.000 61.96459 224 GLU A C 1
ATOM 641 O O . GLU A 1 96 ? -19.03656 24.21372 -18.94629 1.000 57.28401 224 GLU A O 1
ATOM 647 N N . PHE A 1 97 ? -18.28954 24.56612 -21.04190 1.000 60.87646 225 PHE A N 1
ATOM 648 C CA . PHE A 1 97 ? -17.89898 23.17098 -21.21345 1.000 55.77645 225 PHE A CA 1
ATOM 649 C C . PHE A 1 97 ? -16.79430 22.77427 -20.24209 1.000 53.64124 225 PHE A C 1
ATOM 650 O O . PHE A 1 97 ? -16.82377 21.67229 -19.68070 1.000 52.34925 225 PHE A O 1
ATOM 658 N N . LEU A 1 98 ? -15.80422 23.65028 -20.04262 1.000 57.46108 226 LEU A N 1
ATOM 659 C CA . LEU A 1 98 ? -14.70470 23.32828 -19.13575 1.000 51.78386 226 LEU A CA 1
ATOM 660 C C . LEU A 1 98 ? -15.20483 23.12955 -17.70922 1.000 53.06058 226 LEU A C 1
ATOM 661 O O . LEU A 1 98 ? -14.74012 22.23048 -16.99669 1.000 47.27966 226 LEU A O 1
ATOM 666 N N . ALA A 1 99 ? -16.15827 23.95513 -17.27583 1.000 51.00228 227 ALA A N 1
ATOM 667 C CA . ALA A 1 99 ? -16.74684 23.77439 -15.95558 1.000 52.03338 227 ALA A CA 1
ATOM 668 C C . ALA A 1 99 ? -17.67187 22.56778 -15.90510 1.000 52.64135 227 ALA A C 1
ATOM 669 O O . ALA A 1 99 ? -18.03200 22.11984 -14.81119 1.000 51.92304 227 ALA A O 1
ATOM 671 N N . ASP A 1 100 ? -18.05974 22.03637 -17.05992 1.000 53.38922 228 ASP A N 1
ATOM 672 C CA . ASP A 1 100 ? -18.92404 20.86882 -17.14367 1.000 55.06542 228 ASP A CA 1
ATOM 673 C C . ASP A 1 100 ? -18.14240 19.55731 -17.16387 1.000 51.14829 228 ASP A C 1
ATOM 674 O O . ASP A 1 100 ? -18.75524 18.48582 -17.14362 1.000 51.94226 228 ASP A O 1
ATOM 679 N N . ILE A 1 101 ? -16.80953 19.61597 -17.19336 1.000 52.61104 229 ILE A N 1
ATOM 680 C CA . ILE A 1 101 ? -15.99833 18.40246 -17.20114 1.000 48.59869 229 ILE A CA 1
ATOM 681 C C . ILE A 1 101 ? -16.04060 17.75278 -15.82570 1.000 55.48435 229 ILE A C 1
ATOM 682 O O . ILE A 1 101 ? -15.80880 18.40815 -14.80011 1.000 52.04438 229 ILE A O 1
ATOM 687 N N . THR A 1 102 ? -16.32582 16.45060 -15.80540 1.000 52.40234 230 THR A N 1
ATOM 688 C CA . THR A 1 102 ? -16.52548 15.68175 -14.57897 1.000 52.09747 230 THR A CA 1
ATOM 689 C C . THR A 1 102 ? -15.75730 14.37167 -14.70288 1.000 50.57814 230 THR A C 1
ATOM 690 O O . THR A 1 102 ? -16.22973 13.43825 -15.36031 1.000 48.17332 230 THR A O 1
ATOM 694 N N . HIS A 1 103 ? -14.57694 14.31018 -14.07382 1.000 49.50063 231 HIS A N 1
ATOM 695 C CA . HIS A 1 103 ? -13.78059 13.09306 -14.08861 1.000 48.08771 231 HIS A CA 1
ATOM 696 C C . HIS A 1 103 ? -12.74367 13.15023 -12.97946 1.000 41.41139 231 HIS A C 1
ATOM 697 O O . HIS A 1 103 ? -12.12481 14.20578 -12.79278 1.000 43.15481 231 HIS A O 1
ATOM 704 N N . PRO A 1 104 ? -12.52704 12.06427 -12.23757 1.000 43.67238 232 PRO A N 1
ATOM 705 C CA . PRO A 1 104 ? -11.56848 12.11895 -11.12104 1.000 43.38133 232 PRO A CA 1
ATOM 706 C C . PRO A 1 104 ? -10.12007 12.26781 -11.56139 1.000 39.88885 232 PRO A C 1
ATOM 707 O O . PRO A 1 104 ? -9.27260 12.62728 -10.73312 1.000 39.80244 232 PRO A O 1
ATOM 711 N N . GLY A 1 105 ? -9.80628 12.01475 -12.82894 1.000 37.35012 233 GLY A N 1
ATOM 712 C CA . GLY A 1 105 ? -8.46386 12.18708 -13.33763 1.000 35.50030 233 GLY A CA 1
ATOM 713 C C . GLY A 1 105 ? -8.17495 13.53864 -13.94947 1.000 37.13959 233 GLY A C 1
ATOM 714 O O . GLY A 1 105 ? -7.07869 13.75166 -14.48036 1.000 33.00768 233 GLY A O 1
ATOM 715 N N . ILE A 1 106 ? -9.12533 14.46692 -13.88663 1.000 37.91715 234 ILE A N 1
ATOM 716 C CA . ILE A 1 106 ? -8.98141 15.79667 -14.46567 1.000 36.59234 234 ILE A CA 1
ATOM 717 C C . ILE A 1 106 ? -9.24631 16.83174 -13.38259 1.000 36.67519 234 ILE A C 1
ATOM 718 O O . ILE A 1 106 ? -10.20720 16.70688 -12.61571 1.000 37.08756 234 ILE A O 1
ATOM 723 N N . VAL A 1 107 ? -8.39880 17.86275 -13.32811 1.000 38.41489 235 VAL A N 1
ATOM 724 C CA . VAL A 1 107 ? -8.59758 18.94353 -12.37112 1.000 38.23886 235 VAL A CA 1
ATOM 725 C C . VAL A 1 107 ? -9.91690 19.64909 -12.65874 1.000 37.23666 235 VAL A C 1
ATOM 726 O O . VAL A 1 107 ? -10.34663 19.76331 -13.81377 1.000 41.07211 235 VAL A O 1
ATOM 730 N N . LYS A 1 108 ? -10.58196 20.10276 -11.59978 1.000 38.67384 236 LYS A N 1
ATOM 731 C CA . LYS A 1 108 ? -11.89029 20.73328 -11.71409 1.000 41.14947 236 LYS A CA 1
ATOM 732 C C . LYS A 1 108 ? -11.74887 22.23472 -11.94186 1.000 41.21139 236 LYS A C 1
ATOM 733 O O . LYS A 1 108 ? -10.87360 22.88212 -11.36292 1.000 39.39740 236 LYS A O 1
ATOM 739 N N . ALA A 1 109 ? -12.61146 22.78162 -12.79493 1.000 40.17664 237 ALA A N 1
ATOM 740 C CA . ALA A 1 109 ? -12.67390 24.21551 -13.04800 1.000 43.00150 237 ALA A CA 1
ATOM 741 C C . ALA A 1 109 ? -13.88888 24.79325 -12.33917 1.000 42.97168 237 ALA A C 1
ATOM 742 O O . ALA A 1 109 ? -15.00464 24.29669 -12.51693 1.000 45.11890 237 ALA A O 1
ATOM 744 N N . TYR A 1 110 ? -13.67527 25.84412 -11.54865 1.000 40.82785 238 TYR A N 1
ATOM 745 C CA . TYR A 1 110 ? -14.75279 26.44491 -10.77196 1.000 43.55835 238 TYR A CA 1
ATOM 746 C C . TYR A 1 110 ? -15.26875 27.75867 -11.34327 1.000 43.92747 238 TYR A C 1
ATOM 747 O O . TYR A 1 110 ? -16.43943 28.08926 -11.12842 1.000 46.81280 238 TYR A O 1
ATOM 756 N N . ASN A 1 111 ? -14.44002 28.51753 -12.05794 1.000 43.06487 239 ASN A N 1
ATOM 757 C CA . ASN A 1 111 ? -14.81358 29.87700 -12.43155 1.000 42.38379 239 ASN A CA 1
ATOM 758 C C . ASN A 1 111 ? -13.79843 30.41663 -13.43129 1.000 41.32928 239 ASN A C 1
ATOM 759 O O . ASN A 1 111 ? -12.73596 29.82923 -13.65167 1.000 41.14632 239 ASN A O 1
ATOM 764 N N . PHE A 1 112 ? -14.14678 31.55337 -14.03078 1.000 45.58082 240 PHE A N 1
ATOM 765 C CA . PHE A 1 112 ? -13.27555 32.28788 -14.94170 1.000 43.29623 240 PHE A CA 1
ATOM 766 C C . PHE A 1 112 ? -13.45737 33.76858 -14.64387 1.000 45.35870 240 PHE A C 1
ATOM 767 O O . PHE A 1 112 ? -14.57378 34.28677 -14.75322 1.000 44.71035 240 PHE A O 1
ATOM 775 N N . ILE A 1 113 ? -12.37499 34.44825 -14.26087 1.000 42.54901 241 ILE A N 1
ATOM 776 C CA . ILE A 1 113 ? -12.45587 35.80360 -13.72995 1.000 44.90057 241 ILE A CA 1
ATOM 777 C C . ILE A 1 113 ? -11.41331 36.68693 -14.40349 1.000 46.57981 241 ILE A C 1
ATOM 778 O O . ILE A 1 113 ? -10.45905 36.21104 -15.01835 1.000 47.59813 241 ILE A O 1
ATOM 783 N N . ASP A 1 114 ? -11.60515 37.99506 -14.25719 1.000 45.36479 242 ASP A N 1
ATOM 784 C CA . ASP A 1 114 ? -10.68406 39.00309 -14.75568 1.000 51.13721 242 ASP A CA 1
ATOM 785 C C . ASP A 1 114 ? -10.12234 39.80845 -13.59146 1.000 49.86157 242 ASP A C 1
ATOM 786 O O . ASP A 1 114 ? -10.71525 39.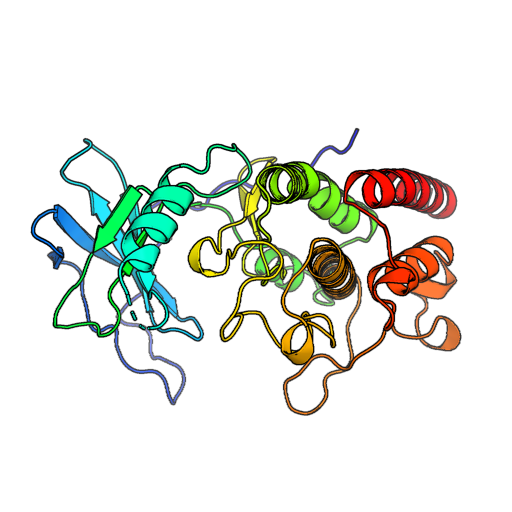88136 -12.51397 1.000 55.02635 242 ASP A O 1
ATOM 791 N N . ASP A 1 115 ? -8.97454 40.42461 -13.82378 1.000 49.14083 243 ASP A N 1
ATOM 792 C CA . ASP A 1 115 ? -8.41762 41.37313 -12.87034 1.000 53.44351 243 ASP A CA 1
ATOM 793 C C . ASP A 1 115 ? -7.55887 42.37271 -13.63141 1.000 55.18431 243 ASP A C 1
ATOM 794 O O . ASP A 1 115 ? -6.73478 41.96975 -14.46448 1.000 56.83430 243 ASP A O 1
ATOM 799 N N . PRO A 1 116 ? -7.71788 43.67484 -13.37635 1.000 57.72740 244 PRO A N 1
ATOM 800 C CA . PRO A 1 116 ? -6.95402 44.67128 -14.14456 1.000 62.47428 244 PRO A CA 1
ATOM 801 C C . PRO A 1 116 ? -5.44992 44.56213 -13.96851 1.000 60.17710 244 PRO A C 1
ATOM 802 O O . PRO A 1 116 ? -4.70517 45.04523 -14.83120 1.000 62.50811 244 PRO A O 1
ATOM 806 N N . ARG A 1 117 ? -4.97630 43.93988 -12.88944 1.000 54.32031 245 ARG A N 1
ATOM 807 C CA . ARG A 1 117 ? -3.54344 43.85963 -12.64977 1.000 53.68589 245 ARG A CA 1
ATOM 808 C C . ARG A 1 117 ? -2.87065 42.75575 -13.45411 1.000 58.30911 245 ARG A C 1
ATOM 809 O O . ARG A 1 117 ? -1.65315 42.82058 -13.66144 1.000 58.70396 245 ARG A O 1
ATOM 817 N N . VAL A 1 118 ? -3.61843 41.76188 -13.90345 1.000 54.40505 246 VAL A N 1
ATOM 818 C CA . VAL A 1 118 ? -3.08137 40.63529 -14.66502 1.000 51.54858 246 VAL A CA 1
ATOM 819 C C . VAL A 1 118 ? -3.84997 40.52857 -15.96443 1.000 50.11465 246 VAL A C 1
ATOM 820 O O . VAL A 1 118 ? -4.96698 39.99144 -16.00146 1.000 52.26755 246 VAL A O 1
ATOM 824 N N . PRO A 1 119 ? -3.30711 41.02514 -17.07268 1.000 48.27096 247 PRO A N 1
ATOM 825 C CA . PRO A 1 119 ? -3.99605 40.91270 -18.35823 1.000 48.43932 247 PRO A CA 1
ATOM 826 C C . PRO A 1 119 ? -4.22994 39.45578 -18.73395 1.000 46.72700 247 PRO A C 1
ATOM 827 O O . PRO A 1 119 ? -3.40642 38.58207 -18.45375 1.000 49.00681 247 PRO A O 1
ATOM 831 N N . GLY A 1 120 ? -5.37182 39.20094 -19.36373 1.000 42.08292 248 GLY A N 1
ATOM 832 C CA . GLY A 1 120 ? -5.74877 37.87451 -19.78623 1.000 46.67068 248 GLY A CA 1
ATOM 833 C C . GLY A 1 120 ? -6.69254 37.15791 -18.84312 1.000 46.85653 248 GLY A C 1
ATOM 834 O O . GLY A 1 120 ? -7.39591 36.23720 -19.27462 1.000 49.76642 248 GLY A O 1
ATOM 835 N N . GLY A 1 121 ? -6.72893 37.55290 -17.57534 1.000 42.57801 249 GLY A N 1
ATOM 836 C CA . GLY A 1 121 ? -7.61753 36.92535 -16.62289 1.000 46.74532 249 GLY A CA 1
ATOM 837 C C . GLY A 1 121 ? -7.12024 35.56629 -16.16961 1.000 44.64233 249 GLY A C 1
ATOM 838 O O . GLY A 1 121 ? -6.06946 35.06856 -16.57795 1.000 41.66350 249 GLY A O 1
ATOM 839 N N . PHE A 1 122 ? -7.91225 34.95428 -15.29640 1.000 42.96151 250 PHE A N 1
ATOM 840 C CA . PHE A 1 122 ? -7.56704 33.68824 -14.67449 1.000 41.38735 250 PHE A CA 1
ATOM 841 C C . PHE A 1 122 ? -8.64516 32.64734 -14.92990 1.000 41.92450 250 PHE A C 1
ATOM 842 O O . PHE A 1 122 ? -9.83142 32.96681 -15.04910 1.000 40.92912 250 PHE A O 1
ATOM 850 N N . ILE A 1 123 ? -8.22246 31.39844 -14.99013 1.000 37.01081 251 ILE A N 1
ATOM 851 C CA . ILE A 1 123 ? -9.10729 30.26969 -14.75314 1.000 36.57524 251 ILE A CA 1
ATOM 852 C C . ILE A 1 123 ? -8.92682 29.86417 -13.29723 1.000 37.11819 251 ILE A C 1
ATOM 853 O O . ILE A 1 123 ? -7.80340 29.85715 -12.77721 1.000 36.88387 251 ILE A O 1
ATOM 858 N N . VAL A 1 124 ? -10.03369 29.58332 -12.62020 1.000 37.82856 252 VAL A N 1
ATOM 859 C CA . VAL A 1 124 ? -10.02861 29.22609 -11.20651 1.000 39.80221 252 VAL A CA 1
ATOM 860 C C . VAL A 1 124 ? -10.24472 27.72110 -11.11567 1.000 39.88617 252 VAL A C 1
ATOM 861 O O . VAL A 1 124 ? -11.30580 27.21557 -11.49649 1.000 39.82357 252 VAL A O 1
ATOM 865 N N . MET A 1 125 ? -9.24928 26.99381 -10.61247 1.000 37.59039 253 MET A N 1
ATOM 866 C CA . MET A 1 125 ? -9.28569 25.53988 -10.65642 1.000 38.96221 253 MET A CA 1
ATOM 867 C C . MET A 1 125 ? -8.83162 24.93674 -9.33524 1.000 42.03826 253 MET A C 1
ATOM 868 O O . MET A 1 125 ? -8.21661 25.59567 -8.49303 1.000 40.02762 253 MET A O 1
ATOM 873 N N . GLU A 1 126 ? -9.15425 23.65524 -9.18203 1.000 41.62127 254 GLU A N 1
ATOM 874 C CA . GLU A 1 126 ? -8.75469 22.88725 -8.01259 1.000 41.78786 254 GLU A CA 1
ATOM 875 C C . GLU A 1 126 ? -7.23504 22.83756 -7.89579 1.000 45.30873 254 GLU A C 1
ATOM 876 O O . GLU A 1 126 ? -6.52010 22.73181 -8.89611 1.000 40.92668 254 GLU A O 1
ATOM 882 N N . TYR A 1 127 ? -6.73863 22.93182 -6.66578 1.000 43.07584 255 TYR A N 1
ATOM 883 C CA . TYR A 1 127 ? -5.31712 22.75984 -6.39791 1.000 45.89871 255 TYR A CA 1
ATOM 884 C C . TYR A 1 127 ? -5.01352 21.27589 -6.21610 1.000 45.49446 255 TYR A C 1
ATOM 885 O O . TYR A 1 127 ? -5.70800 20.58645 -5.46235 1.000 42.14304 255 TYR A O 1
ATOM 894 N N . VAL A 1 128 ? -3.98773 20.78503 -6.91141 1.000 43.09564 256 VAL A N 1
ATOM 895 C CA . VAL A 1 128 ? -3.54855 19.39668 -6.79052 1.000 48.19690 256 VAL A CA 1
ATOM 896 C C . VAL A 1 128 ? -2.19981 19.39127 -6.08204 1.000 48.34391 256 VAL A C 1
ATOM 897 O O . VAL A 1 128 ? -1.24117 20.02374 -6.54352 1.000 46.02994 256 VAL A O 1
ATOM 901 N N . ASN A 1 129 ? -2.11869 18.64660 -4.97789 1.000 46.71253 257 ASN A N 1
ATOM 902 C CA . ASN A 1 129 ? -1.00905 18.79528 -4.04142 1.000 48.51396 257 ASN A CA 1
ATOM 903 C C . ASN A 1 129 ? 0.28632 18.15946 -4.54717 1.000 59.22861 257 ASN A C 1
ATOM 904 O O . ASN A 1 129 ? 1.36418 18.74073 -4.38180 1.000 63.08334 257 ASN A O 1
ATOM 909 N N . GLY A 1 130 ? 0.21345 16.97920 -5.15576 1.000 48.86337 258 GLY A N 1
ATOM 910 C CA . GLY A 1 130 ? 1.39727 16.20494 -5.46598 1.000 49.88687 258 GLY A CA 1
ATOM 911 C C . GLY A 1 130 ? 2.39775 16.86661 -6.39876 1.000 49.33926 258 GLY A C 1
ATOM 912 O O . GLY A 1 130 ? 2.16844 17.95757 -6.93232 1.000 48.52388 258 GLY A O 1
ATOM 913 N N . PRO A 1 131 ? 3.53997 16.21685 -6.60568 1.000 44.99215 259 PRO A N 1
ATOM 914 C CA . PRO A 1 131 ? 4.49422 16.69945 -7.60630 1.000 45.04381 259 PRO A CA 1
ATOM 915 C C . PRO A 1 131 ? 4.11966 16.22654 -9.00270 1.000 40.24501 259 PRO A C 1
ATOM 916 O O . PRO A 1 131 ? 3.37720 15.26035 -9.18483 1.000 39.66742 259 PRO A O 1
ATOM 920 N N . SER A 1 132 ? 4.65811 16.93102 -9.99684 1.000 39.17844 260 SER A N 1
ATOM 921 C CA . SER A 1 132 ? 4.40712 16.58185 -11.38439 1.000 37.35502 260 SER A CA 1
ATOM 922 C C . SER A 1 132 ? 5.31184 15.43255 -11.81480 1.000 37.35664 260 SER A C 1
ATOM 923 O O . SER A 1 132 ? 6.29459 15.09808 -11.14936 1.000 36.47155 260 SER A O 1
ATOM 926 N N . LEU A 1 133 ? 4.96476 14.82030 -12.95033 1.000 33.26468 261 LEU A N 1
ATOM 927 C CA . LEU A 1 133 ? 5.79050 13.73288 -13.46519 1.000 34.03715 261 LEU A CA 1
ATOM 928 C C . LEU A 1 133 ? 7.16142 14.23053 -13.89997 1.000 36.05882 261 LEU A C 1
ATOM 929 O O . LEU A 1 133 ? 8.12477 13.45671 -13.90426 1.000 38.28824 261 LEU A O 1
ATOM 934 N N . LYS A 1 134 ? 7.27067 15.50792 -14.27298 1.000 33.34843 262 LYS A N 1
ATOM 935 C CA . LYS A 1 134 ? 8.58708 16.08219 -14.53065 1.000 35.55400 262 LYS A CA 1
ATOM 936 C C . LYS A 1 134 ? 9.40734 16.16477 -13.24866 1.000 40.14406 262 LYS A C 1
ATOM 937 O O . LYS A 1 134 ? 10.61716 15.90556 -13.26094 1.000 40.19943 262 LYS A O 1
ATOM 943 N N . ASP A 1 135 ? 8.76402 16.51794 -12.13137 1.000 35.41620 263 ASP A N 1
ATOM 944 C CA . ASP A 1 135 ? 9.45723 16.52741 -10.84602 1.000 40.58506 263 ASP A CA 1
ATOM 945 C C . ASP A 1 135 ? 9.96311 15.13737 -10.48044 1.000 42.98692 263 ASP A C 1
ATOM 946 O O . ASP A 1 135 ? 11.09119 14.98706 -9.99504 1.000 44.84266 263 ASP A O 1
ATOM 951 N N . ARG A 1 136 ? 9.14357 14.10703 -10.71042 1.000 41.93542 264 ARG A N 1
ATOM 952 C CA . ARG A 1 136 ? 9.55112 12.74594 -10.37405 1.000 45.07636 264 ARG A CA 1
ATOM 953 C C . ARG A 1 136 ? 10.74954 12.30545 -11.20644 1.000 46.03779 264 ARG A C 1
ATOM 954 O O . ARG A 1 136 ? 11.64863 11.62728 -10.69696 1.000 48.42930 264 ARG A O 1
ATOM 962 N N . CYS A 1 137 ? 10.78148 12.68478 -12.48681 1.000 43.53716 265 CYS A N 1
ATOM 963 C CA . CYS A 1 137 ? 11.94455 12.39483 -13.31833 1.000 44.67163 265 CYS A CA 1
ATOM 964 C C . CYS A 1 137 ? 13.19567 13.06679 -12.76469 1.000 46.96184 265 CYS A C 1
ATOM 965 O O . CYS A 1 137 ? 14.25331 12.43998 -12.65442 1.000 48.30693 265 CYS A O 1
ATOM 968 N N . LYS A 1 138 ? 13.09202 14.35018 -12.41176 1.000 47.12067 266 LYS A N 1
ATOM 969 C CA . LYS A 1 138 ? 14.24991 15.07717 -11.90105 1.000 49.97508 266 LYS A CA 1
ATOM 970 C C . LYS A 1 138 ? 14.80434 14.43577 -10.63949 1.000 51.19120 266 LYS A C 1
ATOM 971 O O . LYS A 1 138 ? 16.00934 14.52947 -10.37306 1.000 52.18451 266 LYS A O 1
ATOM 977 N N . ALA A 1 139 ? 13.95248 13.76907 -9.86639 1.000 48.64877 267 ALA A N 1
ATOM 978 C CA . ALA A 1 139 ? 14.35524 13.06333 -8.64377 1.000 52.29829 267 ALA A CA 1
ATOM 979 C C . ALA A 1 139 ? 15.18792 11.83628 -8.90867 1.000 53.69257 267 ALA A C 1
ATOM 980 O O . ALA A 1 139 ? 15.48250 11.11393 -7.94675 1.000 58.97371 267 ALA A O 1
ATOM 982 N N . GLN A 1 140 ? 15.58630 11.54249 -10.13918 1.000 54.15545 268 GLN A N 1
ATOM 983 C CA . GLN A 1 140 ? 16.34673 10.34898 -10.47264 1.000 55.93964 268 GLN A CA 1
ATOM 984 C C . GLN A 1 140 ? 17.75600 10.70928 -10.93250 1.000 56.94620 268 GLN A C 1
ATOM 985 O O . GLN A 1 140 ? 17.99341 11.81506 -11.43199 1.000 54.64327 268 GLN A O 1
ATOM 991 N N . PRO A 1 141 ? 18.72116 9.79129 -10.77988 1.000 59.46842 269 PRO A N 1
ATOM 992 C CA . PRO A 1 141 ? 20.11343 10.14593 -11.11384 1.000 61.59126 269 PRO A CA 1
ATOM 993 C C . PRO A 1 141 ? 20.32745 10.48721 -12.57920 1.000 61.07439 269 PRO A C 1
ATOM 994 O O . PRO A 1 141 ? 21.16161 11.34756 -12.88689 1.000 58.60213 269 PRO A O 1
ATOM 998 N N . ASP A 1 142 ? 19.60899 9.83596 -13.49411 1.000 58.55736 270 ASP A N 1
ATOM 999 C CA . ASP A 1 142 ? 19.68082 10.15562 -14.91414 1.000 56.94554 270 ASP A CA 1
ATOM 1000 C C . ASP A 1 142 ? 18.50065 10.99727 -15.38462 1.000 55.63510 270 ASP A C 1
ATOM 1001 O O . ASP A 1 142 ? 18.38354 11.26597 -16.58561 1.000 51.96928 270 ASP A O 1
ATOM 1006 N N . GLY A 1 143 ? 17.62407 11.41133 -14.47132 1.000 56.68496 271 GLY A N 1
ATOM 1007 C CA . GLY A 1 143 ? 16.51605 12.27134 -14.83134 1.000 49.94750 271 GLY A CA 1
ATOM 1008 C C . GLY A 1 143 ? 15.37051 11.59600 -15.54892 1.000 45.96674 271 GLY A C 1
ATOM 1009 O O . GLY A 1 143 ? 14.56499 12.28459 -16.18254 1.000 47.47318 271 GLY A O 1
ATOM 1010 N N . VAL A 1 144 ? 15.26346 10.26821 -15.47110 1.000 40.91814 272 VAL A N 1
ATOM 1011 C CA . VAL A 1 144 ? 14.20228 9.52827 -16.14143 1.000 47.79701 272 VAL A CA 1
ATOM 1012 C C . VAL A 1 144 ? 13.64331 8.48615 -15.18032 1.000 46.35449 272 VAL A C 1
ATOM 1013 O O . VAL A 1 144 ? 14.27665 8.11428 -14.19128 1.000 47.10296 272 VAL A O 1
ATOM 1017 N N . LEU A 1 145 ? 12.43944 8.01251 -15.48904 1.000 42.48382 273 LEU A N 1
ATOM 1018 C CA . LEU A 1 145 ? 11.75037 7.02932 -14.66632 1.000 39.90328 273 LEU A CA 1
ATOM 1019 C C . LEU A 1 145 ? 11.99326 5.61247 -15.17557 1.000 49.95581 273 LEU A C 1
ATOM 1020 O O . LEU A 1 145 ? 12.31412 5.38706 -16.34515 1.000 47.86189 273 LEU A O 1
ATOM 1025 N N . ARG A 1 146 ? 11.82316 4.65132 -14.27022 1.000 49.21314 274 ARG A N 1
ATOM 1026 C CA . ARG A 1 146 ? 11.81246 3.24831 -14.65656 1.000 48.83414 274 ARG A CA 1
ATOM 1027 C C . ARG A 1 146 ? 10.68295 2.99559 -15.64958 1.000 46.82350 274 ARG A C 1
ATOM 1028 O O . ARG A 1 146 ? 9.58171 3.53479 -15.51075 1.000 44.21081 274 ARG A O 1
ATOM 1036 N N . VAL A 1 147 ? 10.96186 2.16221 -16.65565 1.000 48.12677 275 VAL A N 1
ATOM 1037 C CA . VAL A 1 147 ? 10.04771 2.02481 -17.78753 1.000 44.46511 275 VAL A CA 1
ATOM 1038 C C . VAL A 1 147 ? 8.70525 1.46121 -17.34322 1.000 44.81567 275 VAL A C 1
ATOM 1039 O O . VAL A 1 147 ? 7.64770 1.93383 -17.77652 1.000 40.00227 275 VAL A O 1
ATOM 1043 N N . ASP A 1 148 ? 8.71676 0.43949 -16.48363 1.000 42.46592 276 ASP A N 1
ATOM 1044 C CA . ASP A 1 148 ? 7.44928 -0.12405 -16.02970 1.000 44.44740 276 ASP A CA 1
ATOM 1045 C C . ASP A 1 148 ? 6.65387 0.88458 -15.20890 1.000 43.81015 276 ASP A C 1
ATOM 1046 O O . ASP A 1 148 ? 5.41891 0.89709 -15.26951 1.000 44.49398 276 ASP A O 1
ATOM 1051 N N . LEU A 1 149 ? 7.33838 1.74806 -14.45411 1.000 43.34394 277 LEU A N 1
ATOM 1052 C CA . LEU A 1 149 ? 6.63729 2.77036 -13.68185 1.000 43.68872 277 LEU A CA 1
ATOM 1053 C C . LEU A 1 149 ? 6.07259 3.85616 -14.58895 1.000 38.89357 277 LEU A C 1
ATOM 1054 O O . LEU A 1 149 ? 4.94253 4.31916 -14.38813 1.000 39.69446 277 LEU A O 1
ATOM 1059 N N . ALA A 1 150 ? 6.84239 4.27446 -15.59322 1.000 39.19883 278 ALA A N 1
ATOM 1060 C CA . ALA A 1 150 ? 6.34473 5.27384 -16.52976 1.000 38.65482 278 ALA A CA 1
ATOM 1061 C C . ALA A 1 150 ? 5.12236 4.76449 -17.27996 1.000 36.68933 278 ALA A C 1
ATOM 1062 O O . ALA A 1 150 ? 4.13780 5.49246 -17.44241 1.000 36.73113 278 ALA A O 1
ATOM 1064 N N . ILE A 1 151 ? 5.16213 3.51196 -17.73575 1.000 32.35257 279 ILE A N 1
ATOM 1065 C CA . ILE A 1 151 ? 3.98913 2.91556 -18.36714 1.000 36.64930 279 ILE A CA 1
ATOM 1066 C C . ILE A 1 151 ? 2.80928 2.91182 -17.40449 1.000 36.01744 279 ILE A C 1
ATOM 1067 O O . ILE A 1 151 ? 1.66409 3.16422 -17.79877 1.000 30.49957 279 ILE A O 1
ATOM 1072 N N . GLY A 1 152 ? 3.06765 2.62932 -16.12727 1.000 36.70420 280 GLY A N 1
ATOM 1073 C CA . GLY A 1 152 ? 1.99238 2.64969 -15.15084 1.000 37.11924 280 GLY A CA 1
ATOM 1074 C C . GLY A 1 152 ? 1.33988 4.01261 -15.03382 1.000 34.65577 280 GLY A C 1
ATOM 1075 O O . GLY A 1 152 ? 0.11704 4.11943 -14.91383 1.000 38.15740 280 GLY A O 1
ATOM 1076 N N . TYR A 1 153 ? 2.14807 5.07274 -15.06138 1.000 30.96020 281 TYR A N 1
ATOM 1077 C CA . TYR A 1 153 ? 1.59923 6.42223 -15.02810 1.000 37.55334 281 TYR A CA 1
ATOM 1078 C C . TYR A 1 153 ? 0.76561 6.71316 -16.27023 1.000 34.98359 281 TYR A C 1
ATOM 1079 O O . TYR A 1 153 ? -0.29691 7.34014 -16.17971 1.000 34.77887 281 TYR A O 1
ATOM 1088 N N . ILE A 1 154 ? 1.22592 6.26835 -17.43985 1.000 29.23255 282 ILE A N 1
ATOM 1089 C CA . ILE A 1 154 ? 0.46475 6.51564 -18.66193 1.000 29.77613 282 ILE A CA 1
ATOM 1090 C C . ILE A 1 154 ? -0.87782 5.80267 -18.59284 1.000 30.50798 282 ILE A C 1
ATOM 1091 O O . ILE A 1 154 ? -1.92913 6.39325 -18.86877 1.000 27.63512 282 ILE A O 1
ATOM 1096 N N . LEU A 1 155 ? -0.86211 4.52033 -18.20955 1.000 32.27297 283 LEU A N 1
ATOM 1097 C CA . LEU A 1 155 ? -2.10706 3.77293 -18.06917 1.000 30.38128 283 LEU A CA 1
ATOM 1098 C C . LEU A 1 155 ? -3.05813 4.44806 -17.09281 1.000 33.04922 283 LEU A C 1
ATOM 1099 O O . LEU A 1 155 ? -4.27977 4.37254 -17.26563 1.000 34.35743 283 LEU A O 1
ATOM 1104 N N . GLU A 1 156 ? -2.52047 5.11983 -16.07192 1.000 31.97069 284 GLU A N 1
ATOM 1105 C CA . GLU A 1 156 ? -3.37011 5.72366 -15.05179 1.000 35.59100 284 GLU A CA 1
ATOM 1106 C C . GLU A 1 156 ? -4.06623 6.98467 -15.55667 1.000 35.88386 284 GLU A C 1
ATOM 1107 O O . GLU A 1 156 ? -5.12631 7.35102 -15.03563 1.000 33.44838 284 GLU A O 1
ATOM 1113 N N . LEU A 1 157 ? -3.49358 7.66637 -16.55403 1.000 29.39561 285 LEU A N 1
ATOM 1114 C CA . LEU A 1 157 ? -4.09934 8.87706 -17.09105 1.000 27.42591 285 LEU A CA 1
ATOM 1115 C C . LEU A 1 157 ? -4.93994 8.62160 -18.33422 1.000 26.96256 285 LEU A C 1
ATOM 1116 O O . LEU A 1 157 ? -5.69537 9.51034 -18.74201 1.000 25.49679 285 LEU A O 1
ATOM 1121 N N . LEU A 1 158 ? -4.83634 7.43690 -18.93658 1.000 26.55565 286 LEU A N 1
ATOM 1122 C CA . LEU A 1 158 ? -5.64999 7.13489 -20.11190 1.000 29.02737 286 LEU A CA 1
ATOM 1123 C C . LEU A 1 158 ? -7.15138 7.27783 -19.87312 1.000 28.30594 286 LEU A C 1
ATOM 1124 O O . LEU A 1 158 ? -7.83851 7.77936 -20.77928 1.000 29.30363 286 LEU A O 1
ATOM 1129 N N . PRO A 1 159 ? -7.72677 6.85650 -18.73759 1.000 30.78836 287 PRO A N 1
ATOM 1130 C CA . PRO A 1 159 ? -9.17008 7.09762 -18.53884 1.000 32.95748 287 PRO A CA 1
ATOM 1131 C C . PRO A 1 159 ? -9.56483 8.56454 -18.62608 1.000 31.94169 287 PRO A C 1
ATOM 1132 O O . PRO A 1 159 ? -10.61656 8.88533 -19.19583 1.000 32.84617 287 PRO A O 1
ATOM 1136 N N . ALA A 1 160 ? -8.75267 9.46896 -18.07479 1.000 30.38378 288 ALA A N 1
ATOM 1137 C CA . ALA A 1 160 ? -9.04792 10.89307 -18.20262 1.000 31.85558 288 ALA A CA 1
ATOM 1138 C C . ALA A 1 160 ? -8.98607 11.34083 -19.65671 1.000 28.66191 288 ALA A C 1
ATOM 1139 O O . ALA A 1 160 ? -9.81587 12.14230 -20.10433 1.000 29.79813 288 ALA A O 1
ATOM 1141 N N . MET A 1 161 ? -8.00574 10.83962 -20.41003 1.000 27.28181 289 MET A N 1
AT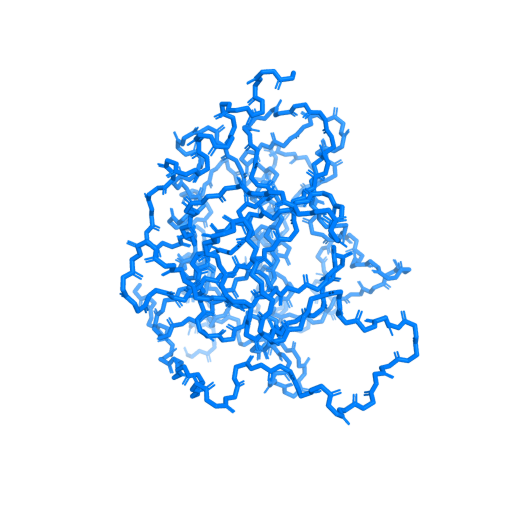OM 1142 C CA . MET A 1 161 ? -7.89431 11.20974 -21.81695 1.000 27.24301 289 MET A CA 1
ATOM 1143 C C . MET A 1 161 ? -9.08727 10.69145 -22.60988 1.000 28.24023 289 MET A C 1
ATOM 1144 O O . MET A 1 161 ? -9.67191 11.41603 -23.42337 1.000 28.38579 289 MET A O 1
ATOM 1149 N N . ASP A 1 162 ? -9.45337 9.42750 -22.39627 1.000 29.27810 290 ASP A N 1
ATOM 1150 C CA . ASP A 1 162 ? -10.54551 8.85302 -23.16783 1.000 29.69921 290 ASP A CA 1
ATOM 1151 C C . ASP A 1 162 ? -11.87582 9.51175 -22.82372 1.000 32.66039 290 ASP A C 1
ATOM 1152 O O . ASP A 1 162 ? -12.75429 9.60288 -23.68569 1.000 34.21984 290 ASP A O 1
ATOM 1157 N N . TYR A 1 163 ? -12.03534 9.99667 -21.58975 1.000 32.37059 291 TYR A N 1
ATOM 1158 C CA . TYR A 1 163 ? -13.25327 10.71863 -21.24129 1.000 34.61649 291 TYR A CA 1
ATOM 1159 C C . TYR A 1 163 ? -13.39780 11.98376 -22.07915 1.000 35.74324 291 TYR A C 1
ATOM 1160 O O . TYR A 1 163 ? -14.48443 12.28207 -22.59020 1.000 35.30520 291 TYR A O 1
ATOM 1169 N N . LEU A 1 164 ? -12.30841 12.74994 -22.21600 1.000 30.38340 292 LEU A N 1
ATOM 1170 C CA . LEU A 1 164 ? -12.32934 13.92749 -23.07427 1.000 29.24649 292 LEU A CA 1
ATOM 1171 C C . LEU A 1 164 ? -12.68700 13.54315 -24.50169 1.000 30.71613 292 LEU A C 1
ATOM 1172 O O . LEU A 1 164 ? -13.56602 14.15258 -25.12139 1.000 31.01720 292 LEU A O 1
ATOM 1177 N N . HIS A 1 165 ? -12.01861 12.51414 -25.03274 1.000 28.63196 293 HIS A N 1
ATOM 1178 C CA . HIS A 1 165 ? -12.26692 12.09173 -26.40548 1.000 30.49540 293 HIS A CA 1
ATOM 1179 C C . HIS A 1 165 ? -13.72004 11.67954 -26.60877 1.000 32.50209 293 HIS A C 1
ATOM 1180 O O . HIS A 1 165 ? -14.31276 11.97473 -27.65242 1.000 33.63993 293 HIS A O 1
ATOM 1187 N N . GLN A 1 166 ? -14.31198 10.99826 -25.62521 1.000 34.57495 294 GLN A N 1
ATOM 1188 C CA . GLN A 1 166 ? -15.72147 10.62913 -25.73732 1.000 38.38361 294 GLN A CA 1
ATOM 1189 C C . GLN A 1 166 ? -16.63124 11.85095 -25.77773 1.000 39.88715 294 GLN A C 1
ATOM 1190 O O . GLN A 1 166 ? -17.73717 11.76973 -26.32663 1.000 42.97763 294 GLN A O 1
ATOM 1196 N N . ARG A 1 167 ? -16.18756 12.97748 -25.21827 1.000 38.05000 295 ARG A N 1
ATOM 1197 C CA . ARG A 1 167 ? -16.90818 14.24189 -25.29308 1.000 39.21516 295 ARG A CA 1
ATOM 1198 C C . ARG A 1 167 ? -16.53553 15.05656 -26.52622 1.000 37.66501 295 ARG A C 1
ATOM 1199 O O . ARG A 1 167 ? -16.96543 16.20774 -26.64758 1.000 38.34990 295 ARG A O 1
ATOM 1207 N N . GLY A 1 168 ? -15.75136 14.48808 -27.43804 1.000 35.87605 296 GLY A N 1
ATOM 1208 C CA . GLY A 1 168 ? -15.37879 15.19143 -28.65001 1.000 34.79428 296 GLY A CA 1
ATOM 1209 C C . GLY A 1 168 ? -14.38624 16.31733 -28.45089 1.000 32.00487 296 GLY A C 1
ATOM 1210 O O . GLY A 1 168 ? -14.38884 17.27983 -29.22506 1.000 32.00863 296 GLY A O 1
ATOM 1211 N N . VAL A 1 169 ? -13.53929 16.22853 -27.42567 1.000 29.96690 297 VAL A N 1
ATOM 1212 C CA . VAL A 1 169 ? -12.51098 17.22492 -27.16548 1.000 27.54950 297 VAL A CA 1
ATOM 1213 C C . VAL A 1 169 ? -11.18505 16.51356 -26.91767 1.000 25.48428 297 VAL A C 1
ATOM 1214 O O . VAL A 1 169 ? -11.12423 15.29439 -26.74890 1.000 25.32324 297 VAL A O 1
ATOM 1218 N N . VAL A 1 170 ? -10.11464 17.30842 -26.88966 1.000 25.96539 298 VAL A N 1
ATOM 1219 C CA . VAL A 1 170 ? -8.74859 16.81136 -26.79321 1.000 22.43971 298 VAL A CA 1
ATOM 1220 C C . VAL A 1 170 ? -7.98344 17.65638 -25.78367 1.000 23.35301 298 VAL A C 1
ATOM 1221 O O . VAL A 1 170 ? -8.29313 18.83283 -25.56959 1.000 23.74504 298 VAL A O 1
ATOM 1225 N N . TYR A 1 171 ? -6.96461 17.05150 -25.17089 1.000 19.50421 299 TYR A N 1
ATOM 1226 C CA . TYR A 1 171 ? -6.19602 17.70645 -24.11572 1.000 21.68033 299 TYR A CA 1
ATOM 1227 C C . TYR A 1 171 ? -5.11152 18.62061 -24.69012 1.000 20.97086 299 TYR A C 1
ATOM 1228 O O . TYR A 1 171 ? -4.80783 19.66993 -24.10686 1.000 21.50967 299 TYR A O 1
ATOM 1237 N N . ASN A 1 172 ? -4.51182 18.22020 -25.81795 1.000 20.28502 300 ASN A N 1
ATOM 1238 C CA . ASN A 1 172 ? -3.61320 19.02335 -26.64655 1.000 17.84564 300 ASN A CA 1
ATOM 1239 C C . ASN A 1 172 ? -2.20312 19.20399 -26.08436 1.000 19.46297 300 ASN A C 1
ATOM 1240 O O . ASN A 1 172 ? -1.24121 19.22303 -26.86118 1.000 19.93189 300 ASN A O 1
ATOM 1245 N N . ASP A 1 173 ? -2.04772 19.35361 -24.76368 1.000 17.50524 301 ASP A N 1
ATOM 1246 C CA . ASP A 1 173 ? -0.75521 19.76234 -24.21314 1.000 19.20144 301 ASP A CA 1
ATOM 1247 C C . ASP A 1 173 ? -0.19436 18.75895 -23.20941 1.000 16.48831 301 ASP A C 1
ATOM 1248 O O . ASP A 1 173 ? 0.51019 19.14230 -22.27051 1.000 20.90937 301 ASP A O 1
ATOM 1253 N N . LEU A 1 174 ? -0.46265 17.46971 -23.40195 1.000 18.40177 302 LEU A N 1
ATOM 1254 C CA . LEU A 1 174 ? 0.06422 16.47676 -22.47626 1.000 17.61819 302 LEU A CA 1
ATOM 1255 C C . LEU A 1 174 ? 1.58877 16.48962 -22.49194 1.000 17.98830 302 LEU A C 1
ATOM 1256 O O . LEU A 1 174 ? 2.21282 16.45528 -23.55352 1.000 16.73541 302 LEU A O 1
ATOM 1261 N N . LYS A 1 175 ? 2.17616 16.54780 -21.30413 1.000 20.99451 303 LYS A N 1
ATOM 1262 C CA . LYS A 1 175 ? 3.61721 16.49043 -21.09833 1.000 21.91521 303 LYS A CA 1
ATOM 1263 C C . LYS A 1 175 ? 3.86003 16.30061 -19.60451 1.000 23.50445 303 LYS A C 1
ATOM 1264 O O . LYS A 1 175 ? 2.98267 16.61323 -18.79660 1.000 25.54488 303 LYS A O 1
ATOM 1270 N N . PRO A 1 176 ? 5.02049 15.76144 -19.22151 1.000 22.49655 304 PRO A N 1
ATOM 1271 C CA . PRO A 1 176 ? 5.22248 15.38624 -17.81005 1.000 25.64876 304 PRO A CA 1
ATOM 1272 C C . PRO A 1 176 ? 4.93844 16.49279 -16.79742 1.000 29.21218 304 PRO A C 1
ATOM 1273 O O . PRO A 1 176 ? 4.52948 16.18237 -15.67196 1.000 24.90218 304 PRO A O 1
ATOM 1277 N N . GLU A 1 177 ? 5.10479 17.76850 -17.15632 1.000 27.16018 305 GLU A N 1
ATOM 1278 C CA . GLU A 1 177 ? 4.99321 18.82678 -16.15626 1.000 30.88624 305 GLU A CA 1
ATOM 1279 C C . GLU A 1 177 ? 3.55394 19.21391 -15.82561 1.000 28.03433 305 GLU A C 1
ATOM 1280 O O . GLU A 1 177 ? 3.34419 19.91457 -14.83082 1.000 30.71163 305 GLU A O 1
ATOM 1286 N N . ASN A 1 178 ? 2.55732 18.79565 -16.61256 1.000 26.80938 306 ASN A N 1
ATOM 1287 C CA . ASN A 1 178 ? 1.16597 19.06151 -16.25604 1.000 27.89645 306 ASN A CA 1
ATOM 1288 C C . ASN A 1 178 ? 0.38818 17.77575 -15.97821 1.000 29.21510 306 ASN A C 1
ATOM 1289 O O . ASN A 1 178 ? -0.82451 17.71149 -16.19471 1.000 28.30483 306 ASN A O 1
ATOM 1294 N N . VAL A 1 179 ? 1.08580 16.74853 -15.49160 1.000 29.61534 307 VAL A N 1
ATOM 1295 C CA . VAL A 1 179 ? 0.48160 15.56904 -14.87716 1.000 26.80116 307 VAL A CA 1
ATOM 1296 C C . VAL A 1 179 ? 0.97744 15.50515 -13.44128 1.000 32.97285 307 VAL A C 1
ATOM 1297 O O . VAL A 1 179 ? 2.18062 15.35045 -13.20632 1.000 32.13632 307 VAL A O 1
ATOM 1301 N N . ILE A 1 180 ? 0.06162 15.62318 -12.48477 1.000 31.15996 308 ILE A N 1
ATOM 1302 C CA . ILE A 1 180 ? 0.41485 15.64159 -11.07026 1.000 33.20282 308 ILE A CA 1
ATOM 1303 C C . ILE A 1 180 ? 0.10371 14.27948 -10.46450 1.000 36.47988 308 ILE A C 1
ATOM 1304 O O . ILE A 1 180 ? -1.01634 13.77046 -10.59568 1.000 36.93134 308 ILE A O 1
ATOM 1309 N N . ALA A 1 181 ? 1.09463 13.68818 -9.80422 1.000 36.51406 309 ALA A N 1
ATOM 1310 C CA . ALA A 1 181 ? 0.91075 12.44317 -9.06622 1.000 45.24441 309 ALA A CA 1
ATOM 1311 C C . ALA A 1 181 ? 0.56394 12.78556 -7.62324 1.000 48.58281 309 ALA A C 1
ATOM 1312 O O . ALA A 1 181 ? 1.41859 13.26045 -6.86832 1.000 51.66667 309 ALA A O 1
ATOM 1314 N N . THR A 1 182 ? -0.68673 12.55110 -7.24012 1.000 51.06672 310 THR A N 1
ATOM 1315 C CA . THR A 1 182 ? -1.13388 12.73797 -5.86746 1.000 57.79170 310 THR A CA 1
ATOM 1316 C C . THR A 1 182 ? -1.59607 11.39574 -5.32278 1.000 59.73394 310 THR A C 1
ATOM 1317 O O . THR A 1 182 ? -2.35156 10.67844 -5.98821 1.000 60.76772 310 THR A O 1
ATOM 1321 N N . GLU A 1 183 ? -1.11954 11.05425 -4.12567 1.000 63.47280 311 GLU A N 1
ATOM 1322 C CA . GLU A 1 183 ? -1.44244 9.78551 -3.48215 1.000 69.89450 311 GLU A CA 1
ATOM 1323 C C . GLU A 1 183 ? -1.09504 8.61668 -4.39634 1.000 64.73758 311 GLU A C 1
ATOM 1324 O O . GLU A 1 183 ? 0.07680 8.42545 -4.73676 1.000 67.65697 311 GLU A O 1
ATOM 1330 N N . ASP A 1 184 ? -2.09285 7.83285 -4.80809 1.000 64.61191 312 ASP A N 1
ATOM 1331 C CA . ASP A 1 184 ? -1.87322 6.72326 -5.72970 1.000 69.06588 312 ASP A CA 1
ATOM 1332 C C . ASP A 1 184 ? -2.56927 6.94427 -7.07115 1.000 70.01401 312 ASP A C 1
ATOM 1333 O O . ASP A 1 184 ? -2.90962 5.98475 -7.76878 1.000 68.73696 312 ASP A O 1
ATOM 1338 N N . GLN A 1 185 ? -2.77310 8.20481 -7.45127 1.000 65.09167 313 GLN A N 1
ATOM 1339 C CA . GLN A 1 185 ? -3.48552 8.54308 -8.67514 1.000 64.46765 313 GLN A CA 1
ATOM 1340 C C . GLN A 1 185 ? -2.72157 9.64194 -9.40315 1.000 51.37541 313 GLN A C 1
ATOM 1341 O O . GLN A 1 185 ? -1.71058 10.15386 -8.91346 1.000 46.42713 313 GLN A O 1
ATOM 1347 N N . VAL A 1 186 ? -3.19924 9.99519 -10.59563 1.000 47.84590 314 VAL A N 1
ATOM 1348 C CA . VAL A 1 186 ? -2.66026 11.12392 -11.34217 1.000 40.93167 314 VAL A CA 1
ATOM 1349 C C . VAL A 1 186 ? -3.81775 11.97356 -11.84581 1.000 38.82051 314 VAL A C 1
ATOM 1350 O O . VAL A 1 186 ? -4.90234 11.46696 -12.15173 1.000 37.62242 314 VAL A O 1
ATOM 1354 N N . LYS A 1 187 ? -3.58239 13.28158 -11.91942 1.000 36.46867 315 LYS A N 1
ATOM 1355 C CA . LYS A 1 187 ? -4.55918 14.22939 -12.43879 1.000 33.78374 315 LYS A CA 1
ATOM 1356 C C . LYS A 1 187 ? -3.92854 15.06150 -13.54328 1.000 30.48795 315 LYS A C 1
ATOM 1357 O O . LYS A 1 187 ? -2.81762 15.57595 -13.37833 1.000 30.39995 315 LYS A O 1
ATOM 1363 N N . LEU A 1 188 ? -4.63680 15.19182 -14.66388 1.000 31.56831 316 LEU A N 1
ATOM 1364 C CA . LEU A 1 188 ? -4.28660 16.16998 -15.68487 1.000 29.71751 316 LEU A CA 1
ATOM 1365 C C . LEU A 1 188 ? -4.70420 17.55075 -15.19939 1.000 29.81106 316 LEU A C 1
ATOM 1366 O O . LEU A 1 188 ? -5.81870 17.71893 -14.69496 1.000 30.28246 316 LEU A O 1
ATOM 1371 N N . ILE A 1 189 ? -3.82284 18.53727 -15.34224 1.000 27.36946 317 ILE A N 1
ATOM 1372 C CA . ILE A 1 189 ? -4.06768 19.85968 -14.77426 1.000 31.26568 317 ILE A CA 1
ATOM 1373 C C . ILE A 1 189 ? -4.14873 20.97044 -15.80857 1.000 31.17802 317 ILE A C 1
ATOM 1374 O O . ILE A 1 189 ? -4.46853 22.10843 -15.43652 1.000 32.30743 317 ILE A O 1
ATOM 1379 N N . ASP A 1 190 ? -3.89145 20.70836 -17.09009 1.000 26.79291 318 ASP A N 1
ATOM 1380 C CA . ASP A 1 190 ? -3.84210 21.79951 -18.07106 1.000 28.25178 318 ASP A CA 1
ATOM 1381 C C . ASP A 1 190 ? -5.20724 21.96864 -18.74406 1.000 30.52052 318 ASP A C 1
ATOM 1382 O O . ASP A 1 190 ? -5.39123 21.73809 -19.94047 1.000 29.09563 318 ASP A O 1
ATOM 1387 N N . LEU A 1 191 ? -6.17530 22.41486 -17.93896 1.000 34.20822 319 LEU A N 1
ATOM 1388 C CA . LEU A 1 191 ? -7.54147 22.56487 -18.43445 1.000 28.87313 319 LEU A CA 1
ATOM 1389 C C . LEU A 1 191 ? -7.62840 23.58380 -19.55980 1.000 30.59129 319 LEU A C 1
ATOM 1390 O O . LEU A 1 191 ? -8.39352 23.39945 -20.51280 1.000 33.83916 319 LEU A O 1
ATOM 1395 N N . GLY A 1 192 ? -6.85663 24.66738 -19.47022 1.000 32.32949 320 GLY A N 1
ATOM 1396 C CA . GLY A 1 192 ? -6.95345 25.72470 -20.45758 1.000 29.64004 320 GLY A CA 1
ATOM 1397 C C . GLY A 1 192 ? -6.54516 25.30821 -21.85417 1.000 31.90776 320 GLY A C 1
ATOM 1398 O O . GLY A 1 192 ? -6.88070 26.00015 -22.82042 1.000 30.64490 320 GLY A O 1
ATOM 1399 N N . ALA A 1 193 ? -5.83198 24.19308 -21.98850 1.000 25.24308 321 ALA A N 1
ATOM 1400 C CA . ALA A 1 193 ? -5.38850 23.74436 -23.30055 1.000 27.36594 321 ALA A CA 1
ATOM 1401 C C . ALA A 1 193 ? -6.45195 22.95430 -24.05322 1.000 24.41672 321 ALA A C 1
ATOM 1402 O O . ALA A 1 193 ? -6.29692 22.73712 -25.25986 1.000 26.57286 321 ALA A O 1
ATOM 1404 N N . VAL A 1 194 ? -7.52226 22.53456 -23.37788 1.000 26.20641 322 VAL A N 1
ATOM 1405 C CA . VAL A 1 194 ? -8.53348 21.67944 -23.99231 1.000 26.59232 322 VAL A CA 1
ATOM 1406 C C . VAL A 1 194 ? -9.26206 22.43786 -25.09518 1.000 25.67746 322 VAL A C 1
ATOM 1407 O O . VAL A 1 194 ? -9.63493 23.60584 -24.93404 1.000 26.33343 322 VAL A O 1
ATOM 1411 N N . THR A 1 195 ? -9.44990 21.77901 -26.23346 1.000 23.56622 323 THR A N 1
ATOM 1412 C CA . THR A 1 195 ? -10.28557 22.29017 -27.30666 1.000 28.69755 323 THR A CA 1
ATOM 1413 C C . THR A 1 195 ? -11.12725 21.13729 -27.83312 1.000 29.22260 323 THR A C 1
ATOM 1414 O O . THR A 1 195 ? -10.87288 19.96680 -27.53435 1.000 28.59632 323 THR A O 1
ATOM 1418 N N . GLY A 1 196 ? -12.13881 21.47096 -28.62582 1.000 27.20267 324 GLY A N 1
ATOM 1419 C CA . GLY A 1 196 ? -12.87041 20.44264 -29.33014 1.000 28.68034 324 GLY A CA 1
ATOM 1420 C C . GLY A 1 196 ? -11.99640 19.77347 -30.37506 1.000 29.00020 324 GLY A C 1
ATOM 1421 O O . GLY A 1 196 ? -11.00422 20.33213 -30.84353 1.000 29.04302 324 GLY A O 1
ATOM 1422 N N . ILE A 1 197 ? -12.35209 18.53521 -30.71411 1.000 28.10555 325 ILE A N 1
ATOM 1423 C CA . ILE A 1 197 ? -11.72376 17.87945 -31.85177 1.000 27.55759 325 ILE A CA 1
ATOM 1424 C C . ILE A 1 197 ? -11.93588 18.74785 -33.08024 1.000 32.66955 325 ILE A C 1
ATOM 1425 O O . ILE A 1 197 ? -13.03273 19.27354 -33.30297 1.000 31.25413 325 ILE A O 1
ATOM 1430 N N . GLY A 1 198 ? -10.87587 18.94113 -33.86120 1.000 30.53387 326 GLY A N 1
ATOM 1431 C CA . GLY A 1 198 ? -10.99385 19.73217 -35.07225 1.000 31.13163 326 GLY A CA 1
ATOM 1432 C C . GLY A 1 198 ? -11.17976 21.21528 -34.84741 1.000 34.43243 326 GLY A C 1
ATOM 1433 O O . GLY A 1 198 ? -11.58362 21.92811 -35.77317 1.000 38.70436 326 GLY A O 1
ATOM 1434 N N . ALA A 1 199 ? -10.89919 21.70241 -33.64169 1.000 30.48775 327 ALA A N 1
ATOM 1435 C CA . ALA A 1 199 ? -11.09063 23.11246 -33.32715 1.000 40.56211 327 ALA A CA 1
ATOM 1436 C C . ALA A 1 199 ? -10.23915 23.99590 -34.23130 1.000 37.69223 327 ALA A C 1
ATOM 1437 O O . ALA A 1 199 ? -9.19822 23.58159 -34.74803 1.000 29.33325 327 ALA A O 1
ATOM 1439 N N . PHE A 1 200 ? -10.70319 25.22407 -34.42708 1.000 38.30022 328 PHE A N 1
ATOM 1440 C CA . PHE A 1 200 ? -9.97056 26.21580 -35.19402 1.000 38.66826 328 PHE A CA 1
ATOM 1441 C C . PHE A 1 200 ? -9.16614 27.11007 -34.25619 1.000 41.07108 328 PHE A C 1
ATOM 1442 O O . PHE A 1 200 ? -9.33137 27.08465 -33.03445 1.000 41.14437 328 PHE A O 1
ATOM 1450 N N . GLY A 1 201 ? -8.28409 27.91189 -34.84477 1.000 36.99688 329 GLY A N 1
ATOM 1451 C CA . GLY A 1 201 ? -7.43097 28.78343 -34.06565 1.000 35.73718 329 GLY A CA 1
ATOM 1452 C C . GLY A 1 201 ? -6.15255 28.10529 -33.62190 1.000 35.07468 329 GLY A C 1
ATOM 1453 O O . GLY A 1 201 ? -5.88078 26.93609 -33.90980 1.000 37.44303 329 GLY A O 1
ATOM 1454 N N . TYR A 1 202 ? -5.34561 28.87221 -32.89705 1.000 33.07836 330 TYR A N 1
ATOM 1455 C CA . TYR A 1 202 ? -4.06008 28.38819 -32.41129 1.000 33.25701 330 TYR A CA 1
ATOM 1456 C C . TYR A 1 202 ? -4.25309 27.44294 -31.23127 1.000 31.56485 330 TYR A C 1
ATOM 1457 O O . TYR A 1 202 ? -4.96241 27.76701 -30.27219 1.000 30.32048 330 TYR A O 1
ATOM 1466 N N . ILE A 1 203 ? -3.60661 26.27929 -31.30207 1.000 26.07029 331 ILE A N 1
ATOM 1467 C CA . ILE A 1 203 ? -3.68597 25.24463 -30.27347 1.000 27.62531 331 ILE A CA 1
ATOM 1468 C C . ILE A 1 203 ? -2.47348 25.36937 -29.36013 1.000 24.31524 331 ILE A C 1
ATOM 1469 O O . ILE A 1 203 ? -1.33195 25.38814 -29.83501 1.000 23.33837 331 ILE A O 1
ATOM 1474 N N . TYR A 1 204 ? -2.70716 25.43071 -28.05171 1.000 24.84924 332 TYR A N 1
ATOM 1475 C CA . TYR A 1 204 ? -1.61619 25.67148 -27.10395 1.000 27.06037 332 TYR A CA 1
ATOM 1476 C C . TYR A 1 204 ? -0.96664 24.36263 -26.65344 1.000 27.05589 332 TYR A C 1
ATOM 1477 O O . TYR A 1 204 ? -0.93146 24.01212 -25.47228 1.000 26.63581 332 TYR A O 1
ATOM 1486 N N . GLY A 1 205 ? -0.43250 23.64093 -27.63195 1.000 24.13595 333 GLY A N 1
ATOM 1487 C CA . GLY A 1 205 ? 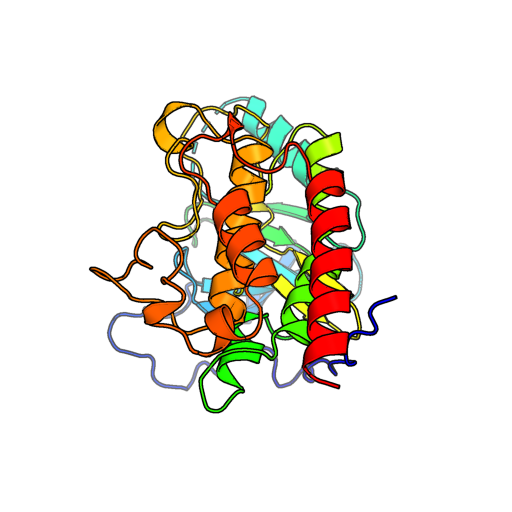0.45190 22.53120 -27.35839 1.000 23.00613 333 GLY A CA 1
ATOM 1488 C C . GLY A 1 205 ? 1.86108 23.03163 -27.10691 1.000 26.68272 333 GLY A C 1
ATOM 1489 O O . GLY A 1 205 ? 2.12291 24.22999 -26.99761 1.000 25.99088 333 GLY A O 1
ATOM 1490 N N . THR A 1 206 ? 2.78980 22.08582 -27.02469 1.000 21.69495 334 THR A N 1
ATOM 1491 C CA . THR A 1 206 ? 4.18647 22.40163 -26.75169 1.000 22.16009 334 THR A CA 1
ATOM 1492 C C . THR A 1 206 ? 5.03904 21.76234 -27.83346 1.000 25.37401 334 THR A C 1
ATOM 1493 O O . THR A 1 206 ? 4.97195 20.54680 -28.03780 1.000 21.01234 334 THR A O 1
ATOM 1497 N N . LYS A 1 207 ? 5.83173 22.57433 -28.52622 1.000 27.35757 335 LYS A N 1
ATOM 1498 C CA . LYS A 1 207 ? 6.71548 22.03614 -29.54936 1.000 29.30856 335 LYS A CA 1
ATOM 1499 C C . LYS A 1 207 ? 7.66914 21.02215 -28.93097 1.000 28.52454 335 LYS A C 1
ATOM 1500 O O . LYS A 1 207 ? 8.19662 21.22560 -27.83373 1.000 25.91021 335 LYS A O 1
ATOM 1506 N N . GLY A 1 208 ? 7.87045 19.91158 -29.63663 1.000 24.82926 336 GLY A N 1
ATOM 1507 C CA . GLY A 1 208 ? 8.56860 18.76119 -29.10894 1.000 25.09301 336 GLY A CA 1
ATOM 1508 C C . GLY A 1 208 ? 7.65225 17.66237 -28.60928 1.000 23.57475 336 GLY A C 1
ATOM 1509 O O . GLY A 1 208 ? 8.07526 16.50235 -28.53544 1.000 23.33977 336 GLY A O 1
ATOM 1510 N N . PHE A 1 209 ? 6.41261 18.00502 -28.25267 1.000 20.88435 337 PHE A N 1
ATOM 1511 C CA . PHE A 1 209 ? 5.38797 17.03488 -27.89195 1.000 20.20607 337 PHE A CA 1
ATOM 1512 C C . PHE A 1 209 ? 4.23009 16.99031 -28.87431 1.000 19.63547 337 PHE A C 1
ATOM 1513 O O . PHE A 1 209 ? 3.56515 15.96063 -28.97764 1.000 17.93970 337 PHE A O 1
ATOM 1521 N N . GLN A 1 210 ? 3.97766 18.08238 -29.58997 1.000 20.54267 338 GLN A N 1
ATOM 1522 C CA . GLN A 1 210 ? 2.78228 18.20722 -30.41122 1.000 20.29767 338 GLN A CA 1
ATOM 1523 C C . GLN A 1 210 ? 2.96059 17.51172 -31.75488 1.000 22.66697 338 GLN A C 1
ATOM 1524 O O . GLN A 1 210 ? 4.04722 17.53145 -32.34013 1.000 23.04691 338 GLN A O 1
ATOM 1530 N N . ALA A 1 211 ? 1.87514 16.90920 -32.24614 1.000 19.39606 339 ALA A N 1
ATOM 1531 C CA . ALA A 1 211 ? 1.88444 16.23042 -33.53206 1.000 23.16039 339 ALA A CA 1
ATOM 1532 C C . ALA A 1 211 ? 2.05770 17.23397 -34.67226 1.000 26.64623 339 ALA A C 1
ATOM 1533 O O . ALA A 1 211 ? 1.54509 18.35252 -34.60738 1.000 23.40000 339 ALA A O 1
ATOM 1535 N N . PRO A 1 212 ? 2.75317 16.84231 -35.74507 1.000 27.99891 340 PRO A N 1
ATOM 1536 C CA . PRO A 1 212 ? 3.06442 17.80984 -36.81175 1.000 29.07608 340 PRO A CA 1
ATOM 1537 C C . PRO A 1 212 ? 1.84485 18.34345 -37.54977 1.000 34.36445 340 PRO A C 1
ATOM 1538 O O . PRO A 1 212 ? 1.91271 19.45346 -38.08849 1.000 32.50959 340 PRO A O 1
ATOM 1542 N N . GLU A 1 213 ? 0.73086 17.61778 -37.58183 1.000 30.83559 341 GLU A N 1
ATOM 1543 C CA . GLU A 1 213 ? -0.41349 18.05121 -38.37147 1.000 32.01370 341 GLU A CA 1
ATOM 1544 C C . GLU A 1 213 ? -1.36226 18.98066 -37.61565 1.000 34.90019 341 GLU A C 1
ATOM 1545 O O . GLU A 1 213 ? -2.29714 19.50599 -38.22760 1.000 34.44755 341 GLU A O 1
ATOM 1551 N N . VAL A 1 214 ? -1.14351 19.22100 -36.31746 1.000 31.47411 342 VAL A N 1
ATOM 1552 C CA . VAL A 1 214 ? -2.08153 20.05156 -35.55850 1.000 30.36615 342 VAL A CA 1
ATOM 1553 C C . VAL A 1 214 ? -2.14603 21.46135 -36.13686 1.000 33.31478 342 VAL A C 1
ATOM 1554 O O . VAL A 1 214 ? -3.22987 22.04423 -36.27270 1.000 32.86276 342 VAL A O 1
ATOM 1558 N N . ALA A 1 215 ? -0.99340 22.02896 -36.49473 1.000 29.76919 343 ALA A N 1
ATOM 1559 C CA . ALA A 1 215 ? -0.97185 23.40154 -36.98920 1.000 39.87302 343 ALA A CA 1
ATOM 1560 C C . ALA A 1 215 ? -1.64662 23.54694 -38.34662 1.000 40.06714 343 ALA A C 1
ATOM 1561 O O . ALA A 1 215 ? -2.02458 24.66218 -38.71836 1.000 42.96848 343 ALA A O 1
ATOM 1563 N N . THR A 1 216 ? -1.81510 22.45637 -39.09257 1.000 38.80830 344 THR A N 1
ATOM 1564 C CA . THR A 1 216 ? -2.38316 22.53631 -40.43168 1.000 44.43064 344 THR A CA 1
ATOM 1565 C C . THR A 1 216 ? -3.77728 21.94485 -40.54987 1.000 42.24751 344 THR A C 1
ATOM 1566 O O . THR A 1 216 ? -4.57332 22.44840 -41.34412 1.000 47.29878 344 THR A O 1
ATOM 1570 N N . HIS A 1 217 ? -4.10326 20.90616 -39.77886 1.000 39.45283 345 HIS A N 1
ATOM 1571 C CA . HIS A 1 217 ? -5.42202 20.29231 -39.84203 1.000 40.24252 345 HIS A CA 1
ATOM 1572 C C . HIS A 1 217 ? -6.18952 20.34387 -38.53052 1.000 34.07263 345 HIS A C 1
ATOM 1573 O O . HIS A 1 217 ? -7.30680 19.81915 -38.46746 1.000 44.01022 345 HIS A O 1
ATOM 1580 N N . GLY A 1 218 ? -5.63617 20.95032 -37.48630 1.000 35.80778 346 GLY A N 1
ATOM 1581 C CA . GLY A 1 218 ? -6.31644 21.02232 -36.21709 1.000 31.84275 3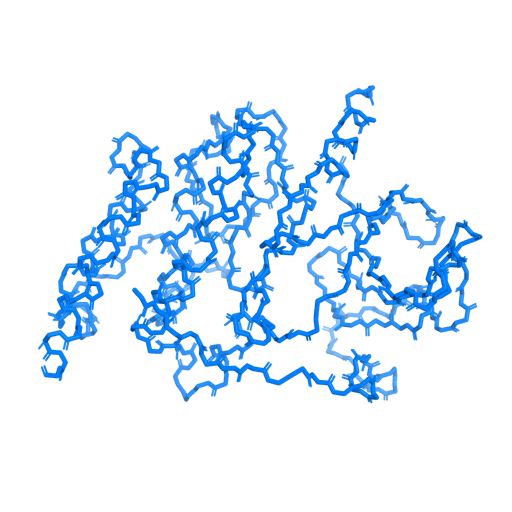46 GLY A CA 1
ATOM 1582 C C . GLY A 1 218 ? -6.02392 19.81458 -35.35033 1.000 31.90252 346 GLY A C 1
ATOM 1583 O O . GLY A 1 218 ? -5.38279 18.85268 -35.78403 1.000 30.28117 346 GLY A O 1
ATOM 1584 N N . PRO A 1 219 ? -6.47634 19.84987 -34.10016 1.000 27.69513 347 PRO A N 1
ATOM 1585 C CA . PRO A 1 219 ? -6.22172 18.73350 -33.18623 1.000 28.25781 347 PRO A CA 1
ATOM 1586 C C . PRO A 1 219 ? -7.23409 17.61083 -33.36935 1.000 28.70122 347 PRO A C 1
ATOM 1587 O O . PRO A 1 219 ? -8.33780 17.80663 -33.87991 1.000 29.81694 347 PRO A O 1
ATOM 1591 N N . SER A 1 220 ? -6.84295 16.42148 -32.91285 1.000 25.75210 348 SER A N 1
ATOM 1592 C CA . SER A 1 220 ? -7.67349 15.23011 -33.05208 1.000 26.47292 348 SER A CA 1
ATOM 1593 C C . SER A 1 220 ? -7.29032 14.23785 -31.96263 1.000 24.22768 348 SER A C 1
ATOM 1594 O O . SER A 1 220 ? -6.29874 14.42126 -31.25209 1.000 21.61346 348 SER A O 1
ATOM 1597 N N . ILE A 1 221 ? -8.09894 13.18044 -31.83297 1.000 23.25696 349 ILE A N 1
ATOM 1598 C CA . ILE A 1 221 ? -7.72760 12.07170 -30.95291 1.000 23.05336 349 ILE A CA 1
ATOM 1599 C C . ILE A 1 221 ? -6.34002 11.56165 -31.31315 1.000 21.37706 349 ILE A C 1
ATOM 1600 O O . ILE A 1 221 ? -5.51643 11.27037 -30.43652 1.000 22.94459 349 ILE A O 1
ATOM 1605 N N . SER A 1 222 ? -6.05395 11.46597 -32.61306 1.000 22.18880 350 SER A N 1
ATOM 1606 C CA . SER A 1 222 ? -4.74912 10.99412 -33.05892 1.000 22.44888 350 SER A CA 1
ATOM 1607 C C . SER A 1 222 ? -3.62919 11.91940 -32.59971 1.000 20.40655 350 SER A C 1
ATOM 1608 O O . SER A 1 222 ? -2.55004 11.45151 -32.21764 1.000 20.53830 350 SER A O 1
ATOM 1611 N N . SER A 1 223 ? -3.85415 13.23566 -32.63446 1.000 20.97281 351 SER A N 1
ATOM 1612 C CA . SER A 1 223 ? -2.80779 14.13307 -32.16314 1.000 19.41087 351 SER A CA 1
ATOM 1613 C C . SER A 1 223 ? -2.62799 14.02945 -30.65358 1.000 17.94504 351 SER A C 1
ATOM 1614 O O . SER A 1 223 ? -1.51135 14.19771 -30.15972 1.000 17.75223 351 SER A O 1
ATOM 1617 N N . ASP A 1 224 ? -3.69364 13.72485 -29.90557 1.000 19.35547 352 ASP A N 1
ATOM 1618 C CA . ASP A 1 224 ? -3.52398 13.44634 -28.47798 1.000 18.85225 352 ASP A CA 1
ATOM 1619 C C . ASP A 1 224 ? -2.74115 12.15404 -28.25168 1.000 19.24275 352 ASP A C 1
ATOM 1620 O O . ASP A 1 224 ? -1.90327 12.07869 -27.34112 1.000 16.85173 352 ASP A O 1
ATOM 1625 N N . ILE A 1 225 ? -3.00364 11.12505 -29.06123 1.000 16.90499 353 ILE A N 1
ATOM 1626 C CA . ILE A 1 225 ? -2.20999 9.89659 -28.99379 1.000 18.48555 353 ILE A CA 1
ATOM 1627 C C . ILE A 1 225 ? -0.73304 10.21663 -29.16475 1.000 17.97958 353 ILE A C 1
ATOM 1628 O O . ILE A 1 225 ? 0.12819 9.67876 -28.45503 1.000 1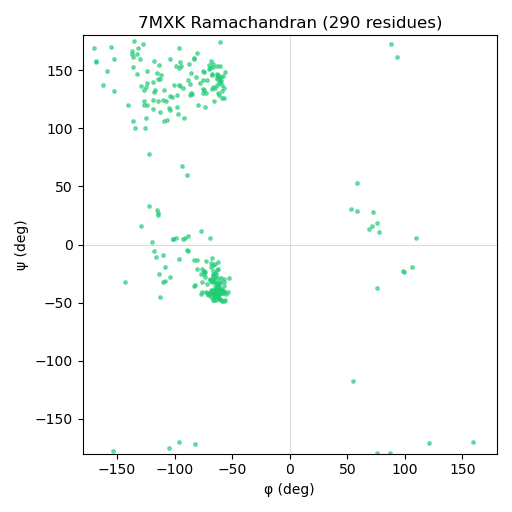7.68341 353 ILE A O 1
ATOM 1633 N N . PHE A 1 226 ? -0.42300 11.09873 -30.11364 1.000 15.17866 354 PHE A N 1
ATOM 1634 C CA . PHE A 1 226 ? 0.95543 11.51185 -30.36133 1.000 15.92248 354 PHE A CA 1
ATOM 1635 C C . PHE A 1 226 ? 1.61151 12.06956 -29.09789 1.000 16.23965 354 PHE A C 1
ATOM 1636 O O . PHE A 1 226 ? 2.73685 11.69038 -28.75219 1.000 18.13552 354 PHE A O 1
ATOM 1644 N N . THR A 1 227 ? 0.91743 12.96777 -28.38596 1.000 16.82719 355 THR A N 1
ATOM 1645 C CA . THR A 1 227 ? 1.48581 13.53338 -27.16073 1.000 16.79572 355 THR A CA 1
ATOM 1646 C C . THR A 1 227 ? 1.66291 12.48132 -26.07456 1.000 17.23066 355 THR A C 1
ATOM 1647 O O . THR A 1 227 ? 2.54461 12.62082 -25.21886 1.000 17.66096 355 THR A O 1
ATOM 1651 N N . ILE A 1 228 ? 0.82650 11.44178 -26.06640 1.000 17.99919 356 ILE A N 1
ATOM 1652 C CA . ILE A 1 228 ? 1.02585 10.35606 -25.10720 1.000 18.02660 356 ILE A CA 1
ATOM 1653 C C . ILE A 1 228 ? 2.32694 9.62217 -25.40373 1.000 19.51435 356 ILE A C 1
ATOM 1654 O O . ILE A 1 228 ? 3.09540 9.28957 -24.49139 1.000 19.64561 356 ILE A O 1
ATOM 1659 N N . GLY A 1 229 ? 2.59415 9.35066 -26.68101 1.000 15.69833 357 GLY A N 1
ATOM 1660 C CA . GLY A 1 229 ? 3.84139 8.68975 -27.03182 1.000 18.14179 357 GLY A CA 1
ATOM 1661 C C . GLY A 1 229 ? 5.06227 9.52895 -26.70504 1.000 21.79063 357 GLY A C 1
ATOM 1662 O O . GLY A 1 229 ? 6.04799 9.02176 -26.16136 1.000 22.82599 357 GLY A O 1
ATOM 1663 N N . ARG A 1 230 ? 5.01936 10.82451 -27.03479 1.000 19.40447 358 ARG A N 1
ATOM 1664 C CA . ARG A 1 230 ? 6.14413 11.70058 -26.71007 1.000 21.71211 358 ARG A CA 1
ATOM 1665 C C . ARG A 1 230 ? 6.31951 11.83506 -25.20235 1.000 22.21240 358 ARG A C 1
ATOM 1666 O O . ARG A 1 230 ? 7.45022 11.85443 -24.70254 1.000 22.03189 358 ARG A O 1
ATOM 1674 N N . THR A 1 231 ? 5.21205 11.92709 -24.46185 1.000 20.73592 359 THR A N 1
ATOM 1675 C CA . THR A 1 231 ? 5.29695 11.98575 -23.00594 1.000 21.22678 359 THR A CA 1
ATOM 1676 C C . THR A 1 231 ? 5.92187 10.71640 -22.44512 1.000 22.37691 359 THR A C 1
ATOM 1677 O O . THR A 1 231 ? 6.79315 10.77634 -21.57048 1.000 25.05038 359 THR A O 1
ATOM 1681 N N . LEU A 1 232 ? 5.49275 9.55301 -22.94474 1.000 23.37821 360 LEU A N 1
ATOM 1682 C CA . LEU A 1 232 ? 6.06400 8.29435 -22.47435 1.000 24.85779 360 LEU A CA 1
ATOM 1683 C C . LEU A 1 232 ? 7.54875 8.20551 -22.80834 1.000 25.18105 360 LEU A C 1
ATOM 1684 O O . LEU A 1 232 ? 8.34004 7.68215 -22.01581 1.000 26.29954 360 LEU A O 1
ATOM 1689 N N . ALA A 1 233 ? 7.95207 8.72649 -23.97058 1.000 24.52067 361 ALA A N 1
ATOM 1690 C CA . ALA A 1 233 ? 9.37535 8.75407 -24.30514 1.000 24.54497 361 ALA A CA 1
ATOM 1691 C C . ALA A 1 233 ? 10.14203 9.69114 -23.38092 1.000 29.07288 361 ALA A C 1
ATOM 1692 O O . ALA A 1 233 ? 11.23417 9.35242 -22.90488 1.000 27.96669 361 ALA A O 1
ATOM 1694 N N . ALA A 1 234 ? 9.58623 10.87411 -23.11467 1.000 27.49996 362 ALA A N 1
ATOM 1695 C CA . ALA A 1 234 ? 10.27421 11.83532 -22.26087 1.000 26.26925 362 ALA A CA 1
ATOM 1696 C C . ALA A 1 234 ? 10.41389 11.32269 -20.83663 1.000 29.71110 362 ALA A C 1
ATOM 1697 O O . ALA A 1 234 ? 11.36332 11.69237 -20.13775 1.000 32.26275 362 ALA A O 1
ATOM 1699 N N . LEU A 1 235 ? 9.49124 10.46765 -20.39338 1.000 27.01599 363 LEU A N 1
ATOM 1700 C CA . LEU A 1 235 ? 9.55442 9.90175 -19.05264 1.000 29.99387 363 LEU A CA 1
ATOM 1701 C C . LEU A 1 235 ? 10.58926 8.79018 -18.90791 1.000 34.43564 363 LEU A C 1
ATOM 1702 O O . LEU A 1 235 ? 11.01053 8.50699 -17.78248 1.000 34.99907 363 LEU A O 1
ATOM 1707 N N . THR A 1 236 ? 11.00850 8.14806 -20.00286 1.000 33.76976 364 THR A N 1
ATOM 1708 C CA . THR A 1 236 ? 11.78187 6.91701 -19.90585 1.000 33.27839 364 THR A CA 1
ATOM 1709 C C . THR A 1 236 ? 13.20223 6.99165 -20.44260 1.000 39.11526 364 THR A C 1
ATOM 1710 O O . THR A 1 236 ? 13.96462 6.04173 -20.23215 1.000 37.98624 364 THR A O 1
ATOM 1714 N N . MET A 1 237 ? 13.58267 8.05245 -21.14693 1.000 34.62963 365 MET A N 1
ATOM 1715 C CA . MET A 1 237 ? 14.90450 8.06555 -21.75530 1.000 39.06536 365 MET A CA 1
ATOM 1716 C C . MET A 1 237 ? 15.30430 9.50345 -22.02006 1.000 34.06791 365 MET A C 1
ATOM 1717 O O . MET A 1 237 ? 14.43352 10.35144 -22.23850 1.000 38.64040 365 MET A O 1
ATOM 1722 N N . PRO A 1 238 ? 16.59568 9.81963 -21.97393 1.000 37.57740 366 PRO A N 1
ATOM 1723 C CA . PRO A 1 238 ? 17.02963 11.15044 -22.40311 1.000 38.37811 366 PRO A CA 1
ATOM 1724 C C . PRO A 1 238 ? 16.67457 11.35605 -23.86720 1.000 43.22871 366 PRO A C 1
ATOM 1725 O O . PRO A 1 238 ? 16.72645 10.42588 -24.67614 1.000 39.99607 366 PRO A O 1
ATOM 1729 N N . LEU A 1 239 ? 16.29016 12.58070 -24.20272 1.000 44.66587 367 LEU A N 1
ATOM 1730 C CA . LEU A 1 239 ? 15.92898 12.82918 -25.58174 1.000 42.86625 367 LEU A CA 1
ATOM 1731 C C . LEU A 1 239 ? 16.76591 13.96953 -26.14398 1.000 38.43243 367 LEU A C 1
ATOM 1732 O O . LEU A 1 239 ? 17.00853 14.96201 -25.44854 1.000 43.38982 367 LEU A O 1
ATOM 1737 N N . PRO A 1 240 ? 17.23319 13.85183 -27.38471 1.000 37.92996 368 PRO A N 1
ATOM 1738 C CA . PRO A 1 240 ? 18.04156 14.92543 -27.97154 1.000 42.94979 368 PRO A CA 1
ATOM 1739 C C . PRO A 1 240 ? 17.23811 16.20836 -28.10659 1.000 43.09585 368 PRO A C 1
ATOM 1740 O O . PRO A 1 240 ? 16.04222 16.18800 -28.40506 1.000 39.54017 368 PRO A O 1
ATOM 1744 N N . VAL A 1 241 ? 17.91492 17.33111 -27.89294 1.000 45.76599 369 VAL A N 1
ATOM 1745 C CA . VAL A 1 241 ? 17.31298 18.65503 -27.97424 1.000 48.39881 369 VAL A CA 1
ATOM 1746 C C . VAL A 1 241 ? 17.91171 19.38736 -29.16738 1.000 61.91545 369 VAL A C 1
ATOM 1747 O O . VAL A 1 241 ? 19.10385 19.24165 -29.46418 1.000 63.83592 369 VAL A O 1
ATOM 1751 N N . GLU A 1 242 ? 17.07900 20.16202 -29.86243 1.000 69.17800 370 GLU A N 1
ATOM 1752 C CA . GLU A 1 242 ? 17.52115 20.97275 -30.99574 1.000 78.30379 370 GLU A CA 1
ATOM 1753 C C . GLU A 1 242 ? 16.88672 22.35155 -30.87345 1.000 86.32679 370 GLU A C 1
ATOM 1754 O O . GLU A 1 242 ? 15.68354 22.50756 -31.11027 1.000 82.75003 370 GLU A O 1
ATOM 1760 N N . ASP A 1 243 ? 17.69894 23.34395 -30.50286 1.000 102.37962 371 ASP A N 1
ATOM 1761 C CA . ASP A 1 243 ? 17.24932 24.72692 -30.33464 1.000 121.03710 371 ASP A CA 1
ATOM 1762 C C . ASP A 1 243 ? 16.12572 24.82403 -29.30240 1.000 111.45668 371 ASP A C 1
ATOM 1763 O O . ASP A 1 243 ? 15.05918 25.38590 -29.55916 1.000 121.79645 371 ASP A O 1
ATOM 1768 N N . GLY A 1 244 ? 16.37619 24.26716 -28.11867 1.000 83.16500 372 GLY A N 1
ATOM 1769 C CA . GLY A 1 244 ? 15.41113 24.33204 -27.03856 1.000 75.29728 372 GLY A CA 1
ATOM 1770 C C . GLY A 1 244 ? 14.15042 23.52167 -27.23807 1.000 66.39136 372 GLY A C 1
ATOM 1771 O O . GLY A 1 244 ? 13.18829 23.70757 -26.48713 1.000 65.40302 372 GLY A O 1
ATOM 1772 N N . VAL A 1 245 ? 14.12307 22.62530 -28.22053 1.000 66.36374 373 VAL A N 1
ATOM 1773 C CA . VAL A 1 245 ? 12.95859 21.79997 -28.51874 1.000 54.37149 373 VAL A CA 1
ATOM 1774 C C . VAL A 1 245 ? 13.40523 20.34754 -28.59269 1.000 48.32714 373 VAL A C 1
ATOM 1775 O O . VAL A 1 245 ? 14.45497 20.04512 -29.17023 1.000 47.14738 373 VAL A O 1
ATOM 1779 N N . LEU A 1 246 ? 12.62145 19.45070 -27.99091 1.000 40.71928 374 LEU A N 1
ATOM 1780 C CA . LEU A 1 246 ? 12.87844 18.02565 -28.15548 1.000 36.67777 374 LEU A CA 1
ATOM 1781 C C . LEU A 1 246 ? 12.84930 17.66906 -29.63474 1.000 34.94595 374 LEU A C 1
ATOM 1782 O O . LEU A 1 246 ? 11.87688 17.96804 -30.33558 1.000 32.96635 374 LEU A O 1
ATOM 1787 N N . ALA A 1 247 ? 13.92457 17.04105 -30.11128 1.000 33.11023 375 ALA A N 1
ATOM 1788 C CA . ALA A 1 247 ? 14.02938 16.71293 -31.52480 1.000 35.86983 375 ALA A CA 1
ATOM 1789 C C . ALA A 1 247 ? 12.93186 15.72664 -31.92376 1.000 28.81960 375 ALA A C 1
ATOM 1790 O O . ALA A 1 247 ? 12.53332 14.87518 -31.12687 1.000 24.24997 375 ALA A O 1
ATOM 1792 N N . PRO A 1 248 ? 12.42496 15.82010 -33.14957 1.000 30.04847 376 PRO A N 1
ATOM 1793 C CA . PRO A 1 248 ? 11.38063 14.88469 -33.58371 1.000 27.41099 376 PRO A CA 1
ATOM 1794 C C . PRO A 1 248 ? 11.91570 13.46441 -33.68616 1.000 29.70260 376 PRO A C 1
ATOM 1795 O O . PRO A 1 248 ? 13.10653 13.23825 -33.90993 1.000 32.15753 376 PRO A O 1
ATOM 1799 N N . GLY A 1 249 ? 11.01696 12.50207 -33.51591 1.000 27.41241 377 GLY A N 1
ATOM 1800 C CA . GLY A 1 249 ? 11.36358 11.10206 -33.64837 1.000 25.62181 377 GLY A CA 1
ATOM 1801 C C . GLY A 1 249 ? 11.74468 10.45140 -32.32855 1.000 26.03207 377 GLY A C 1
ATOM 1802 O O . GLY A 1 249 ? 12.07168 11.10714 -31.33886 1.000 27.78434 377 GLY A O 1
ATOM 1803 N N . ILE A 1 250 ? 11.69747 9.12181 -32.33250 1.000 25.60133 378 ILE A N 1
ATOM 1804 C CA . ILE A 1 250 ? 12.15436 8.27881 -31.22843 1.000 26.42198 378 ILE A CA 1
ATOM 1805 C C . ILE A 1 250 ? 13.58753 7.84967 -31.52730 1.000 32.19740 378 ILE A C 1
ATOM 1806 O O . ILE A 1 250 ? 13.88118 7.48155 -32.67283 1.000 29.65852 378 ILE A O 1
ATOM 1811 N N . PRO A 1 251 ? 14.50175 7.87367 -30.55278 1.000 29.33073 379 PRO A N 1
ATOM 1812 C CA . PRO A 1 251 ? 15.86551 7.39585 -30.80977 1.000 34.89072 379 PRO A CA 1
ATOM 1813 C C . PRO A 1 251 ? 15.87075 5.96332 -31.31955 1.000 36.64491 379 PRO A C 1
ATOM 1814 O O . PRO A 1 251 ? 15.01115 5.15363 -30.97165 1.000 35.06430 379 PRO A O 1
ATOM 1818 N N . SER A 1 252 ? 16.85626 5.65856 -32.15869 1.000 36.21311 380 SER A N 1
ATOM 1819 C CA . SER A 1 252 ? 16.97255 4.34142 -32.76237 1.000 40.32524 380 SER A CA 1
ATOM 1820 C C . SER A 1 252 ? 17.49986 3.32552 -31.74854 1.000 42.26526 380 SER A C 1
ATOM 1821 O O . SER A 1 252 ? 18.25458 3.68028 -30.84085 1.000 46.07322 380 SER A O 1
ATOM 1824 N N . PRO A 1 253 ? 17.09795 2.05652 -31.87167 1.000 45.18097 381 PRO A N 1
ATOM 1825 C CA . PRO A 1 253 ? 17.65751 1.02790 -30.98025 1.000 43.59837 381 PRO A CA 1
ATOM 1826 C C . PRO A 1 253 ? 19.17142 0.91941 -31.04370 1.000 49.10041 381 PRO A C 1
ATOM 1827 O O . PRO A 1 253 ? 19.80961 0.66976 -30.01384 1.000 48.61266 381 PRO A O 1
ATOM 1831 N N . LYS A 1 254 ? 19.77256 1.10758 -32.21985 1.000 44.50313 382 LYS A N 1
ATOM 1832 C CA . LYS A 1 254 ? 21.22421 1.01544 -32.31756 1.000 53.13530 382 LYS A CA 1
ATOM 1833 C C . LYS A 1 254 ? 21.92983 2.06225 -31.46659 1.000 52.07530 382 LYS A C 1
ATOM 1834 O O . LYS A 1 254 ? 23.13178 1.92726 -31.22093 1.000 56.10678 382 LYS A O 1
ATOM 1840 N N . ASN A 1 255 ? 21.21684 3.08941 -31.00258 1.000 51.48372 383 ASN A N 1
ATOM 1841 C CA . ASN A 1 255 ? 21.79346 4.11424 -30.14540 1.000 53.88592 383 ASN A CA 1
ATOM 1842 C C . ASN A 1 255 ? 21.28315 4.07164 -28.71201 1.000 52.78925 383 ASN A C 1
ATOM 1843 O O . ASN A 1 255 ? 21.82741 4.78234 -27.86104 1.000 59.65470 383 ASN A O 1
ATOM 1848 N N . SER A 1 256 ? 20.27070 3.26535 -28.41929 1.000 52.38327 384 SER A N 1
ATOM 1849 C CA . SER A 1 256 ? 19.64917 3.23913 -27.09543 1.000 49.43846 384 SER A CA 1
ATOM 1850 C C . SER A 1 256 ? 19.66843 1.83009 -26.52267 1.000 52.60988 384 SER A C 1
ATOM 1851 O O . SER A 1 256 ? 18.93315 0.95288 -27.01639 1.000 52.45805 384 SER A O 1
ATOM 1854 N N . PRO A 1 257 ? 20.47999 1.55774 -25.49848 1.000 52.72603 385 PRO A N 1
ATOM 1855 C CA . PRO A 1 257 ? 20.44853 0.22417 -24.87680 1.000 51.25393 385 PRO A CA 1
ATOM 1856 C C . PRO A 1 257 ? 19.09315 -0.13399 -24.29594 1.000 50.25512 385 PRO A C 1
ATOM 1857 O O . PRO A 1 257 ? 18.71504 -1.31340 -24.29823 1.000 51.60845 385 PRO A O 1
ATOM 1861 N N . LEU A 1 258 ? 18.34934 0.85174 -23.79300 1.000 53.18894 386 LEU A N 1
ATOM 1862 C CA . LEU A 1 258 ? 17.00389 0.58351 -23.29820 1.000 50.13653 386 LEU A CA 1
ATOM 1863 C C . LEU A 1 258 ? 16.11270 0.04085 -24.40785 1.000 44.32523 386 LEU A C 1
ATOM 1864 O O . LEU A 1 258 ? 15.41293 -0.96259 -24.22593 1.000 44.74613 386 LEU A O 1
ATOM 1869 N N . LEU A 1 259 ? 16.14670 0.68029 -25.57886 1.000 45.87821 387 LEU A N 1
ATOM 1870 C CA . LEU A 1 259 ? 15.26248 0.27633 -26.66538 1.000 42.64344 387 LEU A CA 1
ATOM 1871 C C . LEU A 1 259 ? 15.69892 -1.03506 -27.30409 1.000 43.47480 387 LEU A C 1
ATOM 1872 O O . LEU A 1 259 ? 14.85690 -1.76475 -27.83605 1.000 44.65663 387 LEU A O 1
ATOM 1877 N N . ARG A 1 260 ? 16.99441 -1.35807 -27.26949 1.000 44.77729 388 ARG A N 1
ATOM 1878 C CA . ARG A 1 260 ? 17.41168 -2.68377 -27.71770 1.000 44.76252 388 ARG A CA 1
ATOM 1879 C C . ARG A 1 260 ? 16.91982 -3.76799 -26.77019 1.000 45.54539 388 ARG A C 1
ATOM 1880 O O . ARG A 1 260 ? 16.64824 -4.89409 -27.20181 1.000 45.23545 388 ARG A O 1
ATOM 1888 N N . ARG A 1 261 ? 16.79608 -3.44574 -25.48249 1.000 46.70720 389 ARG A N 1
ATOM 1889 C CA . ARG A 1 261 ? 16.33019 -4.42459 -24.50749 1.000 48.99802 389 ARG A CA 1
ATOM 1890 C C . ARG A 1 261 ? 14.84030 -4.70046 -24.67038 1.000 49.47683 389 ARG A C 1
ATOM 1891 O O . ARG A 1 261 ? 14.40195 -5.85407 -24.57698 1.000 47.29805 389 ARG A O 1
ATOM 1899 N N . HIS A 1 262 ? 14.04923 -3.65835 -24.92081 1.000 46.88032 390 HIS A N 1
ATOM 1900 C CA . HIS A 1 262 ? 12.59757 -3.76799 -25.05358 1.000 40.98057 390 HIS A CA 1
ATOM 1901 C C . HIS A 1 262 ? 12.20621 -3.24661 -26.43007 1.000 43.45040 390 HIS A C 1
ATOM 1902 O O . HIS A 1 262 ? 11.71864 -2.12104 -26.56313 1.000 41.23908 390 HIS A O 1
ATOM 1909 N N . LEU A 1 263 ? 12.41039 -4.07692 -27.45669 1.000 39.01998 391 LEU A N 1
ATOM 1910 C CA . LEU A 1 263 ? 12.08726 -3.65349 -28.81558 1.000 36.85954 391 LEU A CA 1
ATOM 1911 C C . LEU A 1 263 ? 10.59827 -3.37710 -28.98436 1.000 36.35265 391 LEU A C 1
ATOM 1912 O O . LEU A 1 263 ? 10.21920 -2.49651 -29.76472 1.000 31.98621 391 LEU A O 1
ATOM 1917 N N . SER A 1 264 ? 9.74047 -4.10779 -28.26426 1.000 36.18086 392 SER A N 1
ATOM 1918 C CA . SER A 1 264 ? 8.30477 -3.84966 -28.34920 1.000 31.15249 392 SER A CA 1
ATOM 1919 C C . SER A 1 264 ? 7.94787 -2.47299 -27.79727 1.000 32.30837 392 SER A C 1
ATOM 1920 O O . SER A 1 264 ? 6.98518 -1.84962 -28.26054 1.000 29.59288 392 SER A O 1
ATOM 1923 N N . PHE A 1 265 ? 8.70472 -1.98876 -26.80907 1.000 30.54583 393 PHE A N 1
ATOM 1924 C CA . PHE A 1 265 ? 8.52023 -0.62771 -26.31917 1.000 31.39670 393 PHE A CA 1
ATOM 1925 C C . PHE A 1 265 ? 8.87439 0.39279 -27.39384 1.000 31.72653 393 PHE A C 1
ATOM 1926 O O . PHE A 1 265 ? 8.18292 1.40804 -27.55301 1.000 25.08043 393 PHE A O 1
ATOM 1934 N N . TYR A 1 266 ? 9.94557 0.13616 -28.14840 1.000 31.90589 394 TYR A N 1
ATOM 1935 C CA . TYR A 1 266 ? 10.30993 1.02404 -29.24670 1.000 32.04765 394 TYR A CA 1
ATOM 1936 C C . TYR A 1 266 ? 9.22765 1.03966 -30.32086 1.000 26.89319 394 TYR A C 1
ATOM 1937 O O . TYR A 1 266 ? 8.85498 2.10499 -30.82787 1.000 22.07834 394 TYR A O 1
ATOM 1946 N N . ARG A 1 267 ? 8.71778 -0.14279 -30.68706 1.000 26.70381 395 ARG A N 1
ATOM 1947 C CA . ARG A 1 267 ? 7.67432 -0.21237 -31.70777 1.000 27.78827 395 ARG A CA 1
ATOM 1948 C C . ARG A 1 267 ? 6.44046 0.56897 -31.28443 1.000 23.32055 395 ARG A C 1
ATOM 1949 O O . ARG A 1 267 ? 5.80125 1.23046 -32.11025 1.000 23.66847 395 ARG A O 1
ATOM 1957 N N . LEU A 1 268 ? 6.09236 0.50714 -29.99983 1.000 24.65515 396 LEU A N 1
ATOM 1958 C CA . LEU A 1 268 ? 4.92785 1.23783 -29.51361 1.000 24.58431 396 LEU A CA 1
ATOM 1959 C C . LEU A 1 268 ? 5.14749 2.74204 -29.60917 1.000 23.85242 396 LEU A C 1
ATOM 1960 O O . LEU A 1 268 ? 4.27714 3.47439 -30.09288 1.000 23.10044 396 LEU A O 1
ATOM 1965 N N . LEU A 1 269 ? 6.30442 3.22297 -29.14229 1.000 23.46349 397 LEU A N 1
ATOM 1966 C CA . LEU A 1 269 ? 6.59441 4.65115 -29.21167 1.000 22.35017 397 LEU A CA 1
ATOM 1967 C C . LEU A 1 269 ? 6.60801 5.13907 -30.65060 1.000 19.35458 397 LEU A C 1
ATOM 1968 O O . LEU A 1 269 ? 6.10228 6.22684 -30.95155 1.000 21.05084 397 LEU A O 1
ATOM 1973 N N . GLN A 1 270 ? 7.17400 4.34393 -31.55803 1.000 21.33330 398 GLN A N 1
ATOM 1974 C CA . GLN A 1 270 ? 7.20947 4.74666 -32.95822 1.000 24.91554 398 GLN A CA 1
ATOM 1975 C C . GLN A 1 270 ? 5.80838 4.79898 -33.55274 1.000 23.68695 398 GLN A C 1
ATOM 1976 O O . GLN A 1 270 ? 5.48117 5.72188 -34.30834 1.000 26.04138 398 GLN A O 1
ATOM 1982 N N . ARG A 1 271 ? 4.96049 3.82343 -33.21702 1.000 19.50773 399 ARG A N 1
ATOM 1983 C CA . ARG A 1 271 ? 3.59969 3.82939 -33.74274 1.000 24.05700 399 ARG A CA 1
ATOM 1984 C C . ARG A 1 271 ? 2.79610 4.99398 -33.17834 1.000 21.64574 399 ARG A C 1
ATOM 1985 O O . ARG A 1 271 ? 2.06609 5.66262 -33.91819 1.000 20.65993 399 ARG A O 1
ATOM 1993 N N . ALA A 1 272 ? 2.92216 5.25506 -31.87330 1.000 20.86792 400 ALA A N 1
ATOM 1994 C CA . ALA A 1 272 ? 2.17072 6.34528 -31.25643 1.000 20.79185 400 ALA A CA 1
ATOM 1995 C C . ALA A 1 272 ? 2.53970 7.69828 -31.84821 1.000 19.84810 400 ALA A C 1
ATOM 1996 O O . ALA A 1 272 ? 1.70520 8.61077 -31.87458 1.000 18.16063 400 ALA A O 1
ATOM 1998 N N . THR A 1 273 ? 3.77323 7.85604 -32.32819 1.000 18.79173 401 THR A N 1
ATOM 1999 C CA . THR A 1 273 ? 4.23576 9.14583 -32.82702 1.000 17.75356 401 THR A CA 1
ATOM 2000 C C . THR A 1 273 ? 4.51897 9.13279 -34.32433 1.000 21.16254 401 THR A C 1
ATOM 2001 O O . THR A 1 273 ? 5.31133 9.94500 -34.80601 1.000 21.94952 401 THR A O 1
ATOM 2005 N N . ALA A 1 274 ? 3.86971 8.24392 -35.07286 1.000 19.89099 402 ALA A N 1
ATOM 2006 C CA . ALA A 1 274 ? 4.05254 8.21014 -36.51642 1.000 21.66396 402 ALA A CA 1
ATOM 2007 C C . ALA A 1 274 ? 3.68519 9.55649 -37.13487 1.000 27.73697 402 ALA A C 1
ATOM 2008 O O . ALA A 1 274 ? 2.77906 10.25395 -36.66986 1.000 23.75110 402 ALA 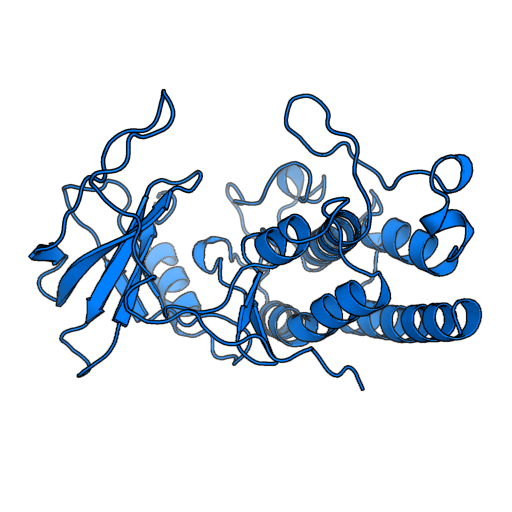A O 1
ATOM 2010 N N . ASP A 1 275 ? 4.42433 9.93325 -38.18194 1.000 27.27727 403 ASP A N 1
ATOM 2011 C CA . ASP A 1 275 ? 4.13499 11.18099 -38.88350 1.000 27.99269 403 ASP A CA 1
ATOM 2012 C C . ASP A 1 275 ? 2.69882 11.20643 -39.38682 1.000 29.24749 403 ASP A C 1
ATOM 2013 O O . ASP A 1 275 ? 1.96635 12.17922 -39.17090 1.000 26.69090 403 ASP A O 1
ATOM 2018 N N . ASP A 1 276 ? 2.27589 10.13656 -40.04002 1.000 27.97536 404 ASP A N 1
ATOM 2019 C CA . ASP A 1 276 ? 0.92720 10.05419 -40.57343 1.000 29.84554 404 ASP A CA 1
ATOM 2020 C C . ASP A 1 276 ? -0.03869 9.69265 -39.45217 1.000 26.90913 404 ASP A C 1
ATOM 2021 O O . ASP A 1 276 ? 0.11151 8.62717 -38.84014 1.000 25.90881 404 ASP A O 1
ATOM 2026 N N . PRO A 1 277 ? -1.03066 10.53585 -39.15245 1.000 27.31740 405 PRO A N 1
ATOM 2027 C CA . PRO A 1 277 ? -2.00409 10.17919 -38.10740 1.000 27.19295 405 PRO A CA 1
ATOM 2028 C C . PRO A 1 277 ? -2.71915 8.87278 -38.37232 1.000 28.81838 405 PRO A C 1
ATOM 2029 O O . PRO A 1 277 ? -3.09998 8.18750 -37.41514 1.000 30.55640 405 PRO A O 1
ATOM 2033 N N . GLN A 1 278 ? -2.90129 8.49526 -39.64180 1.000 29.09436 406 GLN A N 1
ATOM 2034 C CA . GLN A 1 278 ? -3.52712 7.22078 -39.97085 1.000 31.19015 406 GLN A CA 1
ATOM 2035 C C . GLN A 1 278 ? -2.67503 6.02494 -39.57553 1.000 29.78696 406 GLN A C 1
ATOM 2036 O O . GLN A 1 278 ? -3.17814 4.89567 -39.60558 1.000 31.74328 406 GLN A O 1
ATOM 2042 N N . HIS A 1 279 ? -1.40944 6.24084 -39.21863 1.000 28.56443 407 HIS A N 1
ATOM 2043 C CA . HIS A 1 279 ? -0.48392 5.17028 -38.86676 1.000 31.91548 407 HIS A CA 1
ATOM 2044 C C . HIS A 1 279 ? -0.28762 5.01673 -37.36612 1.000 30.58578 407 HIS A C 1
ATOM 2045 O O . HIS A 1 279 ? 0.54395 4.20532 -36.94674 1.000 31.08503 407 HIS A O 1
ATOM 2052 N N . ARG A 1 280 ? -1.01941 5.76976 -36.55380 1.000 26.49315 408 ARG A N 1
ATOM 2053 C CA . ARG A 1 280 ? -0.91781 5.70344 -35.10861 1.000 27.98330 408 ARG A CA 1
ATOM 2054 C C . ARG A 1 280 ? -1.99921 4.77208 -34.56987 1.000 30.51609 408 ARG A C 1
ATOM 2055 O O . ARG A 1 280 ? -2.66907 4.05813 -35.31965 1.000 39.89536 408 ARG A O 1
ATOM 2063 N N . PHE A 1 281 ? -2.17349 4.76960 -33.25469 1.000 28.76175 409 PHE A N 1
ATOM 2064 C CA . PHE A 1 281 ? -3.32685 4.10794 -32.66298 1.000 31.15132 409 PHE A CA 1
ATOM 2065 C C . PHE A 1 281 ? -4.59046 4.91392 -32.94201 1.000 34.15415 409 PHE A C 1
ATOM 2066 O O . PHE A 1 281 ? -4.57786 6.14911 -32.91887 1.000 30.88222 409 PHE A O 1
ATOM 2074 N N . ARG A 1 282 ? -5.69000 4.20404 -33.21246 1.000 32.60178 410 ARG A N 1
ATOM 2075 C CA . ARG A 1 282 ? -6.93215 4.87471 -33.57982 1.000 34.40785 410 ARG A CA 1
ATOM 2076 C C . ARG A 1 282 ? -7.57177 5.57952 -32.38995 1.000 35.61248 410 ARG A C 1
ATOM 2077 O O . ARG A 1 282 ? -8.19137 6.63700 -32.55999 1.000 33.70226 410 ARG A O 1
ATOM 2085 N N . ASN A 1 283 ? -7.44607 5.01474 -31.19026 1.000 31.11679 411 ASN A N 1
ATOM 2086 C CA . ASN A 1 283 ? -8.00650 5.62415 -29.99260 1.000 33.40731 411 ASN A CA 1
ATOM 2087 C C . ASN A 1 283 ? -7.20185 5.16596 -28.78090 1.000 30.76514 411 ASN A C 1
ATOM 2088 O O . ASN A 1 283 ? -6.22110 4.42888 -28.90244 1.000 29.04119 411 ASN A O 1
ATOM 2093 N N . VAL A 1 284 ? -7.63622 5.60939 -27.60055 1.000 29.85763 412 VAL A N 1
ATOM 2094 C CA . VAL A 1 284 ? -6.91428 5.31223 -26.36658 1.000 30.06531 412 VAL A CA 1
ATOM 2095 C C . VAL A 1 284 ? -6.99566 3.82465 -26.02617 1.000 33.22970 412 VAL A C 1
ATOM 2096 O O . VAL A 1 284 ? -6.01616 3.22751 -25.56253 1.000 30.38039 412 VAL A O 1
ATOM 2100 N N . SER A 1 285 ? -8.15687 3.20068 -26.24196 1.000 34.68093 413 SER A N 1
ATOM 2101 C CA . SER A 1 285 ? -8.29953 1.78770 -25.89379 1.000 37.86129 413 SER A CA 1
ATOM 2102 C C . SER A 1 285 ? -7.34402 0.91896 -26.70606 1.000 35.65920 413 SER A C 1
ATOM 2103 O O . SER A 1 285 ? -6.76174 -0.03908 -26.18278 1.000 35.89867 413 SER A O 1
ATOM 2106 N N . GLU A 1 286 ? -7.16043 1.24943 -27.98501 1.000 33.94598 414 GLU A N 1
ATOM 2107 C CA . GLU A 1 286 ? -6.22457 0.50591 -28.82284 1.000 36.84937 414 GLU A CA 1
ATOM 2108 C C . GLU A 1 286 ? -4.79313 0.66959 -28.32341 1.000 35.18046 414 GLU A C 1
ATOM 2109 O O . GLU A 1 286 ? -3.99548 -0.27542 -28.36952 1.000 35.87136 414 GLU A O 1
ATOM 2115 N N . LEU A 1 287 ? -4.45459 1.86229 -27.82942 1.000 31.33243 415 LEU A N 1
ATOM 2116 C CA . LEU A 1 287 ? -3.13799 2.07974 -27.24261 1.000 30.86405 415 LEU A CA 1
ATOM 2117 C C . LEU A 1 287 ? -2.99529 1.34223 -25.91731 1.000 33.55051 415 LEU A C 1
ATOM 2118 O O . LEU A 1 287 ? -1.94702 0.74461 -25.64356 1.000 30.20789 415 LEU A O 1
ATOM 2123 N N . ARG A 1 288 ? -4.03957 1.37358 -25.08416 1.000 29.63185 416 ARG A N 1
ATOM 2124 C CA . ARG A 1 288 ? -3.98471 0.69845 -23.79220 1.000 35.63221 416 ARG A CA 1
ATOM 2125 C C . ARG A 1 288 ? -3.70286 -0.78911 -23.95512 1.000 33.81686 416 ARG A C 1
ATOM 2126 O O . ARG A 1 288 ? -2.90183 -1.35886 -23.20622 1.000 34.95504 416 ARG A O 1
ATOM 2134 N N . THR A 1 289 ? -4.34081 -1.43160 -24.93712 1.000 34.87414 417 THR A N 1
ATOM 2135 C CA . THR A 1 289 ? -4.13318 -2.86233 -25.14685 1.000 37.82146 417 THR A CA 1
ATOM 2136 C C . THR A 1 289 ? -2.66915 -3.16901 -25.44163 1.000 40.99634 417 THR A C 1
ATOM 2137 O O . THR A 1 289 ? -2.08247 -4.07983 -24.84579 1.000 35.10946 417 THR A O 1
ATOM 2141 N N . GLN A 1 290 ? -2.05554 -2.40805 -26.35355 1.000 37.46603 418 GLN A N 1
ATOM 2142 C CA . GLN A 1 290 ? -0.64920 -2.64129 -26.66455 1.000 38.53514 418 GLN A CA 1
ATOM 2143 C C . GLN A 1 290 ? 0.25641 -2.25980 -25.49712 1.000 35.77941 418 GLN A C 1
ATOM 2144 O O . GLN A 1 290 ? 1.31976 -2.86484 -25.32135 1.000 35.74705 418 GLN A O 1
ATOM 2150 N N . LEU A 1 291 ? -0.14656 -1.27679 -24.68553 1.000 34.09015 419 LEU A N 1
ATOM 2151 C CA . LEU A 1 291 ? 0.63831 -0.91716 -23.50625 1.000 35.18191 419 LEU A CA 1
ATOM 2152 C C . LEU A 1 291 ? 0.68515 -2.05604 -22.49487 1.000 39.23575 419 LEU A C 1
ATOM 2153 O O . LEU A 1 291 ? 1.74628 -2.34530 -21.92887 1.000 37.88868 419 LEU A O 1
ATOM 2158 N N . TYR A 1 292 ? -0.45782 -2.69907 -22.23692 1.000 39.28353 420 TYR A N 1
ATOM 2159 C CA . TYR A 1 292 ? -0.46977 -3.84970 -21.34153 1.000 39.00567 420 TYR A CA 1
ATOM 2160 C C . TYR A 1 292 ? 0.44890 -4.95169 -21.85376 1.000 44.03783 420 TYR A C 1
ATOM 2161 O O . TYR A 1 292 ? 1.18864 -5.56470 -21.07574 1.000 46.81720 420 TYR A O 1
ATOM 2170 N N . GLY A 1 293 ? 0.42572 -5.20867 -23.16266 1.000 42.79148 421 GLY A N 1
ATOM 2171 C CA . GLY A 1 293 ? 1.29234 -6.23527 -23.71881 1.000 46.14862 421 GLY A CA 1
ATOM 2172 C C . GLY A 1 293 ? 2.76508 -5.89546 -23.58878 1.000 47.01195 421 GLY A C 1
ATOM 2173 O O . GLY A 1 293 ? 3.58355 -6.75993 -23.26054 1.000 45.21515 421 GLY A O 1
ATOM 2174 N N . VAL A 1 294 ? 3.12261 -4.63280 -23.84277 1.000 46.89003 422 VAL A N 1
ATOM 2175 C CA . VAL A 1 294 ? 4.51246 -4.20455 -23.70212 1.000 44.82089 422 VAL A CA 1
ATOM 2176 C C . VAL A 1 294 ? 4.95050 -4.28927 -22.24583 1.000 46.86966 422 VAL A C 1
ATOM 2177 O O . VAL A 1 294 ? 6.07932 -4.69411 -21.94388 1.000 45.05083 422 VAL A O 1
ATOM 2181 N N . LEU A 1 295 ? 4.06596 -3.90626 -21.32045 1.000 44.13915 423 LEU A N 1
ATOM 2182 C CA . LEU A 1 295 ? 4.40042 -3.97613 -19.90143 1.000 45.92082 423 LEU A CA 1
ATOM 2183 C C . LEU A 1 295 ? 4.69125 -5.40875 -19.46940 1.000 51.10907 423 LEU A C 1
ATOM 2184 O O . LEU A 1 295 ? 5.60528 -5.65056 -18.67112 1.000 52.45344 423 LEU A O 1
ATOM 2189 N N . ARG A 1 296 ? 3.93486 -6.37647 -19.99509 1.000 48.58913 424 ARG A N 1
ATOM 2190 C CA . ARG A 1 296 ? 4.19112 -7.77035 -19.64258 1.000 50.39734 424 ARG A CA 1
ATOM 2191 C C . ARG A 1 296 ? 5.50185 -8.25898 -20.24494 1.000 52.53812 424 ARG A C 1
ATOM 2192 O O . ARG A 1 296 ? 6.27663 -8.94795 -19.57228 1.000 56.48770 424 ARG A O 1
ATOM 2200 N N . GLU A 1 297 ? 5.77199 -7.91096 -21.50780 1.000 52.05775 425 GLU A N 1
ATOM 2201 C CA . GLU A 1 297 ? 7.04574 -8.28619 -22.11729 1.000 48.62721 425 GLU A CA 1
ATOM 2202 C C . GLU A 1 297 ? 8.21451 -7.65969 -21.37136 1.000 55.35786 425 GLU A C 1
ATOM 2203 O O . GLU A 1 297 ? 9.27455 -8.27932 -21.22966 1.000 60.56663 425 GLU A O 1
ATOM 2209 N N . ILE A 1 298 ? 8.03826 -6.43015 -20.88532 1.000 56.04658 426 ILE A N 1
ATOM 2210 C CA . ILE A 1 298 ? 9.09311 -5.76798 -20.12513 1.000 53.36614 426 ILE A CA 1
ATOM 2211 C C . ILE A 1 298 ? 9.33198 -6.48945 -18.80586 1.000 59.70553 426 ILE A C 1
ATOM 2212 O O . ILE A 1 298 ? 10.47578 -6.78092 -18.43797 1.000 67.96526 426 ILE A O 1
ATOM 2217 N N . LEU A 1 299 ? 8.25685 -6.79390 -18.07541 1.000 59.91273 427 LEU A N 1
ATOM 2218 C CA . LEU A 1 299 ? 8.41100 -7.48796 -16.80070 1.000 62.68191 427 LEU A CA 1
ATOM 2219 C C . LEU A 1 299 ? 8.92597 -8.90825 -16.98932 1.000 67.58698 427 LEU A C 1
ATOM 2220 O O . LEU A 1 299 ? 9.55372 -9.46288 -16.08025 1.000 76.91086 427 LEU A O 1
ATOM 2225 N N . ALA A 1 300 ? 8.67562 -9.51179 -18.15243 1.000 67.75721 428 ALA A N 1
ATOM 2226 C CA . ALA A 1 300 ? 9.17349 -10.85872 -18.40966 1.000 68.36258 428 ALA A CA 1
ATOM 2227 C C . ALA A 1 300 ? 10.66100 -10.85074 -18.73895 1.000 79.00135 428 ALA A C 1
ATOM 2228 O O . ALA A 1 300 ? 11.41136 -11.70560 -18.25316 1.000 78.63131 428 ALA A O 1
ATOM 2230 N N . VAL A 1 301 ? 11.10131 -9.89714 -19.56327 1.000 76.74389 429 VAL A N 1
ATOM 2231 C CA . VAL A 1 301 ? 12.51478 -9.81003 -19.92030 1.000 77.01882 429 VAL A CA 1
ATOM 2232 C C . VAL A 1 301 ? 13.34596 -9.40494 -18.70898 1.000 80.47668 429 VAL A C 1
ATOM 2233 O O . VAL A 1 301 ? 14.39842 -9.99177 -18.43193 1.000 86.03938 429 VAL A O 1
ATOM 2237 N N . ARG A 1 302 ? 12.88267 -8.39910 -17.96521 1.000 78.36193 430 ARG A N 1
ATOM 2238 C CA . ARG A 1 302 ? 13.65343 -7.90923 -16.82784 1.000 86.39452 430 ARG A CA 1
ATOM 2239 C C . ARG A 1 302 ? 13.73097 -8.94904 -15.71650 1.000 89.08953 430 ARG A C 1
ATOM 2240 O O . ARG A 1 302 ? 14.78998 -9.13318 -15.10517 1.000 103.70489 430 ARG A O 1
ATOM 2248 N N . ASP A 1 303 ? 12.63052 -9.64416 -15.44844 1.000 87.29306 431 ASP A N 1
ATOM 2249 C CA . ASP A 1 303 ? 12.55743 -10.53767 -14.29596 1.000 92.75758 431 ASP A CA 1
ATOM 2250 C C . ASP A 1 303 ? 12.40846 -12.00642 -14.69551 1.000 88.43812 431 ASP A C 1
ATOM 2251 O O . ASP A 1 303 ? 11.46617 -12.38485 -15.39242 1.000 88.61097 431 ASP A O 1
#

B-factor: mean 47.13, std 19.94, range [15.18, 146.78]

CATH classification: 3.30.200.20 (+1 more: 1.10.510.10)

InterPro domains:
  IPR000719 Protein kinase domain [PF00069] (104-293)
  IPR000719 Protein kinase domain [PS50011] (104-385)
  IPR000719 Protein kinase domain [SM00220] (104-349)
  IPR011009 Protein kinase-like domain superfamily [SSF56112] (93-360)
  IPR011990 Tetratricopeptide-like helical domain superfamily [G3DSA:1.25.40.10] (364-535)
  IPR011990 Tetratricopeptide-like helical domain superfamily [G3DSA:1.25.40.10] (578-751)
  IPR011990 Tetratricopeptide-like helical domain superfamily [SSF48452] (460-636)
  IPR031636 Protein kinase G, tetratricopeptide repeat containing domain [PF16918] (367-748)

Radius of gyration: 19.58 Å; Cα contacts (8 Å, |Δi|>4): 514; chains: 1; bounding box: 42×56×46 Å

Organism: Corynebacterium glutamicum (strain ATCC 13032 / DSM 20300 / JCM 1318 / BCRC 11384 / CCUG 27702 / LMG 3730 / NBRC 12168 / NCIMB 10025 / NRRL B-2784 / 534) (NCBI:txid196627)

Sequence (292 aa):
MVELPFITPKPEDELLIDPEKKRKPGVAAPQLVAGDIVAEQYEVLGVIAHGGMGWIYLANDRNVSGRIVVLKGMMAQGTAEAEREFLADITHPGIVKAYNFIDDPRVPGGFIVMEYVNGPSLKDRCKAQPDGVLRVDLAIGYILELLPAMDYLHQRGVVYNDLKPENVIATEDQVKLIDLGAVTGIGAFGYIYGTKGFQAPEVATHGPSISSDIFTIGRTLAALTMPLPVEDGVLAPGIPSPKNSPLLRRHLSFYRLLQRATADDPQHRFRNVSELRTQLYGVLREILAVRD

Secondary structure (DSSP, 8-state):
---PPPBPPPPGGGSSPPTTSPPPTT-PPPSS-TT-EETTTEEEEEEEEEETTEEEEEEEETTSTTEEEEEEEPP--THHHHHHHHHHT---TTB--EEEEEEETTEEEEEEEEE---S-BHHHHHHTSTTS---HHHHHHHHHHHHHHHHHHHHTTEE-----GGGEEEEBTEEEE--GGG-EETT--S-----TTTS-TTHHHH---HHHHHHHHHHHHHHHHS---EETTEEPSSPPPGGG-HHHHH-HHHHHHHHHHT-SSGGGS-SSHHHHHHHHHHHHHHHHHHH-

Nearest PDB structures (foldseek):
  7mxk-assembly1_A  TM=1.003E+00  e=4.020E-61  Corynebacterium glutamicum ATCC 13032
  7mxj-assembly1_A  TM=9.754E-01  e=4.726E-56  Corynebacterium glutamicum ATCC 13032
  7mxb-assembly1_A  TM=9.895E-01  e=2.097E-54  Corynebacterium glutamicum ATCC 13032
  7mxb-assembly2_B  TM=9.750E-01  e=2.264E-52  Corynebacterium glutamicum ATCC 13032
  2pzi-assembly1_A  TM=8.854E-01  e=3.384E-33  Mycobacterium tuberculosis

Foldseek 3Di:
DDFAAFFAFDDPVPQADDQPDDDDPPADHDLDDAQDDFPVFWGWHHFRDADPLGTKTWTDGRVDPPAIKIWAAADDPVCVVVLLVVLQVDDDPQAWHWDDWGDDPSDPRGTTIIHDDGAAFLQVVQCVDPQSADDLLNLLSQLLQNLVVQVSQVVVQKGQQADARRQWGDHTRGIHGYSSSQMDGAQDDDDGPYAAQQFAPCCVPRNHHQLRNLSSSLSRSQSRHDDFDDDPNHGDDDHDDCVVDVVCVLQVLNNVLSCQSNPNDSVSHQPHSVSSSVSSVVSSVVVVVSVD

Solvent-accessible surface area: 15473 Å² total; per-residue (Å²): 216,53,164,17,58,123,30,104,63,78,77,132,123,115,21,77,72,62,123,160,138,203,116,167,140,87,47,76,52,36,106,2,91,73,62,33,75,0,53,141,29,1,59,3,58,13,11,45,41,91,27,94,92,26,36,30,3,4,0,50,7,125,117,62,118,72,66,80,0,10,0,28,18,33,89,140,210,50,94,35,139,64,112,95,121,51,20,39,79,6,97,45,104,11,8,2,64,3,78,50,42,16,113,12,135,99,18,118,53,3,1,4,0,6,45,40,18,36,4,37,9,0,96,79,38,9,150,73,60,138,114,25,31,6,131,9,24,24,0,0,0,2,0,14,61,1,0,60,1,0,36,48,1,9,134,83,32,11,0,1,7,12,0,31,12,76,7,0,17,2,18,78,71,87,5,40,1,36,13,1,47,4,14,35,27,73,35,26,198,67,171,14,71,21,37,159,15,22,48,3,79,24,8,92,105,152,16,2,34,44,18,3,1,0,18,3,1,0,5,0,1,0,23,0,4,8,101,24,79,93,113,152,75,44,37,13,123,45,25,29,38,24,166,110,12,84,29,0,123,136,8,91,25,0,40,166,0,0,95,91,0,16,20,120,58,42,156,118,10,1,178,30,0,56,66,1,60,98,51,0,73,26,4,17,156,91,0,75,71,94,98,129